Protein AF-A0A7G2CEM7-F1 (afdb_monomer)

Organism: NCBI:txid59799

pLDDT: mean 79.82, std 19.62, range [28.5, 97.38]

Sequence (270 aa):
MAFRWMRAKLRQTIKKGDWFGQPQPFMEKSDVSLLAFDTPQTASSEQIVAFLTSHYIPEVYAYAICDVADIRSAALQLNQVPLTRKATRRLLISPLYFIKNPNALYYYLGEERAKEFILLLQHLLEAHDASSQSILYQCPTGSVCPQLPSFLRGVALADAIHHPLVLQLSYVVDQLLQTGSVGPSLYVEGDYNERGVFLARWFMKIAKEFGSSRLLSASLLLMSRFDLPVRFDTSRQIALALSRMDRREMDWKLKLSRGERSQFTPNKGW

Nearest PDB structures (foldseek):
  5gy1-assembly1_A  TM=2.584E-01  e=2.229E+00  Acetivibrio thermocellus
  7pkq-assembly1_P  TM=1.883E-01  e=8.653E+00  Chlamydomonas reinhardtii

Secondary structure (DSSP, 8-state):
-HHHHHHHHHHHHHHS--S------S--S----TT-S-S---S-HHHHHHHHHHH--HHHHHHHHS-HHHHHHHHHHTT-GGGSHHHHHHH---HHHHHH-TTHHHHHH-HHHHHHHHHHHHHHHHHHHTSTTSTTTTS-TTSS-TTHHHHHHHHHHHHHTT-GGGGGHHHHHHHHHHHSEETTTEE--S-HHHHHHHHHHHHHHHHHHHT-HHHHHHHHHHHHHTT----HHHHHHHHHHHHHHHHHHHHHHHHHTTT------TTS--

Structure (mmCIF, N/CA/C/O backbone):
data_AF-A0A7G2CEM7-F1
#
_entry.id   AF-A0A7G2CEM7-F1
#
loop_
_atom_site.group_PDB
_atom_site.id
_atom_site.type_symbol
_atom_site.label_atom_id
_atom_site.label_alt_id
_atom_site.label_comp_id
_atom_site.label_asym_id
_atom_site.label_entity_id
_atom_site.label_seq_id
_atom_site.pdbx_PDB_ins_code
_atom_site.Cartn_x
_atom_site.Cartn_y
_atom_site.Cartn_z
_atom_site.occupancy
_atom_site.B_iso_or_equiv
_atom_site.auth_seq_id
_atom_site.auth_comp_id
_atom_site.auth_asym_id
_atom_site.auth_atom_id
_atom_site.pdbx_PDB_model_num
ATOM 1 N N . MET A 1 1 ? -60.404 -12.508 -13.556 1.00 46.00 1 MET A N 1
ATOM 2 C CA . MET A 1 1 ? -60.039 -11.152 -14.040 1.00 46.00 1 MET A CA 1
ATOM 3 C C . MET A 1 1 ? -58.541 -10.806 -13.941 1.00 46.00 1 MET A C 1
ATOM 5 O O . MET A 1 1 ? -58.122 -9.896 -14.641 1.00 46.00 1 MET A O 1
ATOM 9 N N . ALA A 1 2 ? -57.701 -11.539 -13.192 1.00 45.06 2 ALA A N 1
ATOM 10 C CA . ALA A 1 2 ? -56.265 -11.228 -13.049 1.00 45.06 2 ALA A CA 1
ATOM 11 C C . ALA A 1 2 ? -55.386 -11.516 -14.296 1.00 45.06 2 ALA A C 1
ATOM 13 O O . ALA A 1 2 ? -54.381 -10.846 -14.520 1.00 45.06 2 ALA A O 1
ATOM 14 N N . PHE A 1 3 ? -55.783 -12.451 -15.167 1.00 34.94 3 PHE A N 1
ATOM 15 C CA . PHE A 1 3 ? -54.974 -12.849 -16.333 1.00 34.94 3 PHE A CA 1
ATOM 16 C C . PHE A 1 3 ? -55.065 -11.909 -17.550 1.00 34.94 3 PHE A C 1
ATOM 18 O O . PHE A 1 3 ? -54.188 -11.925 -18.415 1.00 34.94 3 PHE A O 1
ATOM 25 N N . ARG A 1 4 ? -56.091 -11.048 -17.627 1.00 39.16 4 ARG A N 1
ATOM 26 C CA . ARG A 1 4 ? -56.229 -10.060 -18.718 1.00 39.16 4 ARG A CA 1
ATOM 27 C C . ARG A 1 4 ? -55.348 -8.826 -18.503 1.00 39.16 4 ARG A C 1
ATOM 29 O O . ARG A 1 4 ? -54.828 -8.284 -19.474 1.00 39.16 4 ARG A O 1
ATOM 36 N N . TRP A 1 5 ? -55.114 -8.438 -17.248 1.00 36.25 5 TRP A N 1
ATOM 37 C CA . TRP A 1 5 ? -54.264 -7.294 -16.904 1.00 36.25 5 TRP A CA 1
ATOM 38 C C . TRP A 1 5 ? -52.774 -7.599 -17.125 1.00 36.25 5 TRP A C 1
ATOM 40 O O . TRP A 1 5 ? -52.038 -6.784 -17.679 1.00 36.25 5 TRP A O 1
ATOM 50 N N . MET A 1 6 ? -52.347 -8.827 -16.813 1.00 37.41 6 MET A N 1
ATOM 51 C CA . MET A 1 6 ? -50.958 -9.265 -16.984 1.00 37.41 6 MET A CA 1
ATOM 52 C C . MET A 1 6 ? -50.547 -9.358 -18.469 1.00 37.41 6 MET A C 1
ATOM 54 O O . MET A 1 6 ? -49.449 -8.942 -18.833 1.00 37.41 6 MET A O 1
ATOM 58 N N . ARG A 1 7 ? -51.458 -9.788 -19.361 1.00 42.44 7 ARG A N 1
ATOM 59 C CA . ARG A 1 7 ? -51.223 -9.806 -20.821 1.00 42.44 7 ARG A CA 1
ATOM 60 C C . ARG A 1 7 ? -51.184 -8.413 -21.459 1.00 42.44 7 ARG A C 1
ATOM 62 O O . ARG A 1 7 ? -50.445 -8.220 -22.421 1.00 42.44 7 ARG A O 1
ATOM 69 N N . ALA A 1 8 ? -51.949 -7.449 -20.943 1.00 46.72 8 ALA A N 1
ATOM 70 C CA . ALA A 1 8 ? -51.902 -6.067 -21.426 1.00 46.72 8 ALA A CA 1
ATOM 71 C C . ALA A 1 8 ? -50.580 -5.381 -21.037 1.00 46.72 8 ALA A C 1
ATOM 73 O O . ALA A 1 8 ? -49.974 -4.707 -21.869 1.00 46.72 8 ALA A O 1
ATOM 74 N N . LYS A 1 9 ? -50.086 -5.643 -19.819 1.00 40.97 9 LYS A N 1
ATOM 75 C CA . LYS A 1 9 ? -48.803 -5.119 -19.332 1.00 40.97 9 LYS A CA 1
ATOM 76 C C . LYS A 1 9 ? -47.611 -5.717 -20.087 1.00 40.97 9 LYS A C 1
ATOM 78 O O . LYS A 1 9 ? -46.747 -4.964 -20.511 1.00 40.97 9 LYS A O 1
ATOM 83 N N . LEU A 1 10 ? -47.638 -7.027 -20.365 1.00 37.19 10 LEU A N 1
ATOM 84 C CA . LEU A 1 10 ? -46.634 -7.709 -21.199 1.00 37.19 10 LEU A CA 1
ATOM 85 C C . LEU A 1 10 ? -46.612 -7.206 -22.652 1.00 37.19 10 LEU A C 1
ATOM 87 O O . LEU A 1 10 ? -45.550 -7.081 -23.248 1.00 37.19 10 LEU A O 1
ATOM 91 N N . ARG A 1 11 ? -47.766 -6.862 -23.238 1.00 40.22 11 ARG A N 1
ATOM 92 C CA . ARG A 1 11 ? -47.810 -6.283 -24.594 1.00 40.22 11 ARG A CA 1
ATOM 93 C C . ARG A 1 11 ? -47.361 -4.821 -24.643 1.00 40.22 11 ARG A C 1
ATOM 95 O O . ARG A 1 11 ? -46.847 -4.396 -25.674 1.00 40.22 11 ARG A O 1
ATOM 102 N N . GLN A 1 12 ? -47.521 -4.063 -23.557 1.00 43.00 12 GLN A N 1
ATOM 103 C CA . GLN A 1 12 ? -46.955 -2.714 -23.445 1.00 43.00 12 GLN A CA 1
ATOM 104 C C . GLN A 1 12 ? -45.437 -2.734 -23.219 1.00 43.00 12 GLN A C 1
ATOM 106 O O . GLN A 1 12 ? -44.747 -1.898 -23.796 1.00 43.00 12 GLN A O 1
ATOM 111 N N . THR A 1 13 ? -44.906 -3.699 -22.463 1.00 40.84 13 THR A N 1
ATOM 112 C CA . THR A 1 13 ? -43.455 -3.845 -22.249 1.00 40.84 13 THR A CA 1
ATOM 113 C C . THR A 1 13 ? -42.712 -4.470 -23.427 1.00 40.84 13 THR A C 1
ATOM 115 O O . THR A 1 13 ? -41.512 -4.286 -23.521 1.00 40.84 13 THR A O 1
ATOM 118 N N . ILE A 1 14 ? -43.389 -5.159 -24.352 1.00 42.22 14 ILE A N 1
ATOM 119 C CA . ILE A 1 14 ? -42.759 -5.649 -25.596 1.00 42.22 14 ILE A CA 1
ATOM 120 C C . ILE A 1 14 ? -42.725 -4.558 -26.687 1.00 42.22 14 ILE A C 1
ATOM 122 O O . ILE A 1 14 ? -41.871 -4.595 -27.566 1.00 42.22 14 ILE A O 1
ATOM 126 N N . LYS A 1 15 ? -43.611 -3.549 -26.631 1.00 38.19 15 LYS A N 1
ATOM 127 C CA . LYS A 1 15 ? -43.588 -2.400 -27.563 1.00 38.19 15 LYS A CA 1
ATOM 128 C C . LYS A 1 15 ? -42.592 -1.302 -27.182 1.00 38.19 15 LYS A C 1
ATOM 130 O O . LYS A 1 15 ? -42.268 -0.478 -28.031 1.00 38.19 15 LYS A O 1
ATOM 135 N N . LYS A 1 16 ? -42.114 -1.279 -25.938 1.00 40.69 16 LYS A N 1
ATOM 136 C CA . LYS A 1 16 ? -40.981 -0.452 -25.516 1.00 40.69 16 LYS A CA 1
ATOM 137 C C . LYS A 1 16 ? -39.775 -1.370 -25.409 1.00 40.69 16 LYS A C 1
ATOM 139 O O . LYS A 1 16 ? -39.757 -2.227 -24.536 1.00 40.69 16 LYS A O 1
ATOM 144 N N . GLY A 1 17 ? -38.818 -1.237 -26.319 1.00 36.03 17 GLY A N 1
ATOM 145 C CA . GLY A 1 17 ? -37.574 -2.011 -26.344 1.00 36.03 17 GLY A CA 1
ATOM 146 C C . GLY A 1 17 ? -36.631 -1.713 -25.172 1.00 36.03 17 GLY A C 1
ATOM 147 O O . GLY A 1 17 ? -35.443 -1.529 -25.389 1.00 36.03 17 GLY A O 1
ATOM 148 N N . ASP A 1 18 ? -37.139 -1.696 -23.940 1.00 36.53 18 ASP A N 1
ATOM 149 C CA . ASP A 1 18 ? -36.414 -1.345 -22.715 1.00 36.53 18 ASP A CA 1
ATOM 150 C C . ASP A 1 18 ? -35.996 -2.609 -21.935 1.00 36.53 18 ASP A C 1
ATOM 152 O O . ASP A 1 18 ? -36.061 -2.650 -20.709 1.00 36.53 18 ASP A O 1
ATOM 156 N N . TRP A 1 19 ? -35.594 -3.676 -22.640 1.00 38.19 19 TRP A N 1
ATOM 157 C CA . TRP A 1 19 ? -34.973 -4.868 -22.025 1.00 38.19 19 TRP A CA 1
ATOM 158 C C . TRP A 1 19 ? -33.447 -4.840 -22.015 1.00 38.19 19 TRP A C 1
ATOM 160 O O . TRP A 1 19 ? -32.810 -5.732 -21.465 1.00 38.19 19 TRP A O 1
ATOM 170 N N . PHE A 1 20 ? -32.869 -3.765 -22.528 1.00 33.72 20 PHE A N 1
ATOM 171 C CA . PHE A 1 20 ? -31.530 -3.353 -22.169 1.00 33.72 20 PHE A CA 1
ATOM 172 C C . PHE A 1 20 ? -31.660 -1.927 -21.665 1.00 33.72 20 PHE A C 1
ATOM 174 O O . PHE A 1 20 ? -31.496 -0.969 -22.416 1.00 33.72 20 PHE A O 1
ATOM 181 N N . GLY A 1 21 ? -31.966 -1.781 -20.370 1.00 33.91 21 GLY A N 1
ATOM 182 C CA . GLY A 1 21 ? -31.384 -0.649 -19.666 1.00 33.91 21 GLY A CA 1
ATOM 183 C C . GLY A 1 21 ? -29.908 -0.703 -20.023 1.00 33.91 21 GLY A C 1
ATOM 184 O O . GLY A 1 21 ? -29.276 -1.736 -19.784 1.00 33.91 21 GLY A O 1
ATOM 185 N N . GLN A 1 22 ? -29.425 0.315 -20.743 1.00 28.50 22 GLN A N 1
ATOM 186 C CA . GLN A 1 22 ? -28.013 0.398 -21.084 1.00 28.50 22 GLN A CA 1
ATOM 187 C C . GLN A 1 22 ? -27.234 0.038 -19.823 1.00 28.50 22 GLN A C 1
ATOM 189 O O . GLN A 1 22 ? -27.648 0.501 -18.751 1.00 28.50 22 GLN A O 1
ATOM 194 N N . PRO A 1 23 ? -26.193 -0.812 -19.901 1.00 33.34 23 PRO A N 1
ATOM 195 C CA . PRO A 1 23 ? -25.321 -0.978 -18.756 1.00 33.34 23 PRO A CA 1
ATOM 196 C C . PRO A 1 23 ? -24.943 0.438 -18.347 1.00 33.34 23 PRO A C 1
ATOM 198 O O . PRO A 1 23 ? -24.316 1.157 -19.125 1.00 33.34 23 PRO A O 1
ATOM 201 N N . GLN A 1 24 ? -25.436 0.885 -17.188 1.00 30.58 24 GLN A N 1
ATOM 202 C CA . GLN A 1 24 ? -24.922 2.109 -16.612 1.00 30.58 24 GLN A CA 1
ATOM 203 C C . GLN A 1 24 ? -23.419 1.870 -16.559 1.00 30.58 24 GLN A C 1
ATOM 205 O O . GLN A 1 24 ? -23.020 0.821 -16.038 1.00 30.58 24 GLN A O 1
ATOM 210 N N . PRO A 1 25 ? -22.588 2.733 -17.161 1.00 30.50 25 PRO A N 1
ATOM 211 C CA . PRO A 1 25 ? -21.162 2.563 -17.032 1.00 30.50 25 PRO A CA 1
ATOM 212 C C . PRO A 1 25 ? -20.871 2.616 -15.533 1.00 30.50 25 PRO A C 1
ATOM 214 O O . PRO A 1 25 ? -20.974 3.660 -14.895 1.00 30.50 25 PRO A O 1
ATOM 217 N N . PHE A 1 26 ? -20.541 1.467 -14.946 1.00 35.16 26 PHE A N 1
ATOM 218 C CA . PHE A 1 26 ? -19.962 1.381 -13.611 1.00 35.16 26 PHE A CA 1
ATOM 219 C C . PHE A 1 26 ? -18.505 1.858 -13.696 1.00 35.16 26 PHE A C 1
ATOM 221 O O . PHE A 1 26 ? -17.592 1.153 -13.313 1.00 35.16 26 PHE A O 1
ATOM 228 N N . MET A 1 27 ? -18.262 3.013 -14.307 1.00 37.47 27 MET A N 1
ATOM 229 C CA . MET A 1 27 ? -16.951 3.625 -14.495 1.00 37.47 27 MET A CA 1
ATOM 230 C C . MET A 1 27 ? -17.193 5.078 -14.878 1.00 37.47 27 MET A C 1
ATOM 232 O O . MET A 1 27 ? -17.272 5.421 -16.050 1.00 37.47 27 MET A O 1
ATOM 236 N N . GLU A 1 28 ? -17.376 5.940 -13.881 1.00 37.19 28 GLU A N 1
ATOM 237 C CA . GLU A 1 28 ? -17.267 7.379 -14.122 1.00 37.19 28 GLU A CA 1
ATOM 238 C C . GLU A 1 28 ? -16.843 8.125 -12.853 1.00 37.19 28 GLU A C 1
ATOM 240 O O . GLU A 1 28 ? -17.540 8.997 -12.343 1.00 37.19 28 GLU A O 1
ATOM 245 N N . LYS A 1 29 ? -15.669 7.758 -12.320 1.00 39.41 29 LYS A N 1
ATOM 246 C CA . LYS A 1 29 ? -14.817 8.647 -11.507 1.00 39.41 29 LYS A CA 1
ATOM 247 C C . LYS A 1 29 ? -13.343 8.347 -11.802 1.00 39.41 29 LYS A C 1
ATOM 249 O O . LYS A 1 29 ? -12.687 7.636 -11.054 1.00 39.41 29 LYS A O 1
ATOM 254 N N . SER A 1 30 ? -12.884 8.886 -12.934 1.00 44.09 30 SER A N 1
ATOM 255 C CA . SER A 1 30 ? -11.486 8.992 -13.382 1.00 44.09 30 SER A CA 1
ATOM 256 C C . SER A 1 30 ? -10.608 7.743 -13.193 1.00 44.09 30 SER A C 1
ATOM 258 O O . SER A 1 30 ? -9.691 7.714 -12.366 1.00 44.09 30 SER A O 1
ATOM 260 N N . ASP A 1 31 ? -10.810 6.767 -14.083 1.00 52.62 31 ASP A N 1
ATOM 261 C CA . ASP A 1 31 ? -9.898 5.649 -14.382 1.00 52.62 31 ASP A CA 1
ATOM 262 C C . ASP A 1 31 ? -8.608 6.118 -15.080 1.00 52.62 31 ASP A C 1
ATOM 264 O O . ASP A 1 31 ? -8.150 5.549 -16.070 1.00 52.62 31 ASP A O 1
ATOM 268 N N . VAL A 1 32 ? -8.010 7.203 -14.589 1.00 59.59 32 VAL A N 1
ATOM 269 C CA . VAL A 1 32 ? -6.705 7.646 -15.071 1.00 59.59 32 VAL A CA 1
ATOM 270 C C . VAL A 1 32 ? -5.685 6.634 -14.567 1.00 59.59 32 VAL A C 1
ATOM 272 O O . VAL A 1 32 ? -5.500 6.461 -13.358 1.00 59.59 32 VAL A O 1
ATOM 275 N N . SER A 1 33 ? -5.055 5.933 -15.507 1.00 72.75 33 SER A N 1
ATOM 276 C CA . SER A 1 33 ? -3.939 5.042 -15.209 1.00 72.75 33 SER A CA 1
ATOM 277 C C . SER A 1 33 ? -2.843 5.815 -14.479 1.00 72.75 33 SER A C 1
ATOM 279 O O . SER A 1 33 ? -2.465 6.905 -14.903 1.00 72.75 33 SER A O 1
ATOM 281 N N . LEU A 1 34 ? -2.276 5.231 -13.418 1.00 75.25 34 LEU A N 1
ATOM 282 C CA . LEU A 1 34 ? -1.143 5.839 -12.702 1.00 75.25 34 LEU A CA 1
ATOM 283 C C . LEU A 1 34 ? 0.102 5.987 -13.582 1.00 75.25 34 LEU A C 1
ATOM 285 O O . LEU A 1 34 ? 1.012 6.737 -13.245 1.00 75.25 34 LEU A O 1
ATOM 289 N N . LEU A 1 35 ? 0.149 5.242 -14.689 1.00 79.81 35 LEU A N 1
ATOM 290 C CA . LEU A 1 35 ? 1.251 5.248 -15.642 1.00 79.81 35 LEU A CA 1
ATOM 291 C C . LEU A 1 35 ? 0.891 5.958 -16.956 1.00 79.81 35 LEU A C 1
ATOM 293 O O . LEU A 1 35 ? 1.583 5.773 -17.954 1.00 79.81 35 LEU A O 1
ATOM 297 N N . ALA A 1 36 ? -0.180 6.756 -16.976 1.00 75.75 36 ALA A N 1
ATOM 298 C CA . ALA A 1 36 ? -0.465 7.645 -18.098 1.00 75.75 36 ALA A CA 1
ATOM 299 C C . ALA A 1 36 ? 0.492 8.853 -18.086 1.00 75.75 36 ALA A C 1
ATOM 301 O O . ALA A 1 36 ? 0.782 9.422 -17.033 1.00 75.75 36 ALA A O 1
ATOM 302 N N . PHE A 1 37 ? 0.964 9.266 -19.264 1.00 70.19 37 PHE A N 1
ATOM 303 C CA . PHE A 1 37 ? 1.773 10.484 -19.443 1.00 70.19 37 PHE A CA 1
ATOM 304 C C . PHE A 1 37 ? 0.918 11.722 -19.753 1.00 70.19 37 PHE A C 1
ATOM 306 O O . PHE A 1 37 ? 1.443 12.779 -20.086 1.00 70.19 37 PHE A O 1
ATOM 313 N N . ASP A 1 38 ? -0.402 11.602 -19.619 1.00 71.06 38 ASP A N 1
ATOM 314 C CA . ASP A 1 38 ? -1.353 12.661 -19.971 1.00 71.06 38 ASP A CA 1
ATOM 315 C C . ASP A 1 38 ? -1.429 13.765 -18.904 1.00 71.06 38 ASP A C 1
ATOM 317 O O . ASP A 1 38 ? -2.001 14.831 -19.134 1.00 71.06 38 ASP A O 1
ATOM 321 N N . THR A 1 39 ? -0.857 13.521 -17.720 1.00 74.12 39 THR A N 1
ATOM 322 C CA . THR A 1 39 ? -0.823 14.501 -16.632 1.00 74.12 39 THR A CA 1
ATOM 323 C C . THR A 1 39 ? 0.437 15.353 -16.759 1.00 74.12 39 THR A C 1
ATOM 325 O O . THR A 1 39 ? 1.527 14.792 -16.671 1.00 74.12 39 THR A O 1
ATOM 328 N N . PRO A 1 40 ? 0.337 16.688 -16.909 1.00 79.88 40 PRO A N 1
ATOM 329 C CA . PRO A 1 40 ? 1.516 17.540 -16.990 1.00 79.88 40 PRO A CA 1
ATOM 330 C C . PRO A 1 40 ? 2.348 17.428 -15.711 1.00 79.88 40 PRO A C 1
ATOM 332 O O . PRO A 1 40 ? 1.814 17.466 -14.598 1.00 79.88 40 PRO A O 1
ATOM 335 N N . GLN A 1 41 ? 3.665 17.309 -15.872 1.00 85.44 41 GLN A N 1
ATOM 336 C CA . GLN A 1 41 ? 4.584 17.256 -14.745 1.00 85.44 41 GLN A CA 1
ATOM 337 C C . GLN A 1 41 ? 4.628 18.612 -14.032 1.00 85.44 41 GLN A C 1
ATOM 339 O O . GLN A 1 41 ? 5.090 19.606 -14.589 1.00 85.44 41 GLN A O 1
ATOM 344 N N . THR A 1 42 ? 4.157 18.656 -12.786 1.00 89.19 42 THR A N 1
ATOM 345 C CA . THR A 1 42 ? 4.197 19.859 -11.937 1.00 89.19 42 THR A CA 1
ATOM 346 C C . THR A 1 42 ? 5.259 19.774 -10.842 1.00 89.19 42 THR A C 1
ATOM 348 O O . THR A 1 42 ? 5.521 20.776 -10.184 1.00 89.19 42 THR A O 1
ATOM 351 N N . ALA A 1 43 ? 5.838 18.594 -10.613 1.00 91.50 43 ALA A N 1
ATOM 352 C CA . ALA A 1 43 ? 6.904 18.355 -9.644 1.00 91.50 43 ALA A CA 1
ATOM 353 C C . ALA A 1 43 ? 7.983 17.445 -10.250 1.00 91.50 43 ALA A C 1
ATOM 355 O O . ALA A 1 43 ? 7.683 16.566 -11.063 1.00 91.50 43 ALA A O 1
ATOM 356 N N . SER A 1 44 ? 9.243 17.631 -9.853 1.00 94.31 44 SER A N 1
ATOM 357 C CA . SER A 1 44 ? 10.316 16.727 -10.280 1.00 94.31 44 SER A CA 1
ATOM 358 C C . SER A 1 44 ? 10.093 15.318 -9.719 1.00 94.31 44 SER A C 1
ATOM 360 O O . SER A 1 44 ? 9.464 15.148 -8.672 1.00 94.31 44 SER A O 1
ATOM 362 N N . SER A 1 45 ? 10.635 14.291 -10.376 1.00 94.75 45 SER A N 1
ATOM 363 C CA . SER A 1 45 ? 10.541 12.909 -9.885 1.00 94.75 45 SER A CA 1
ATOM 364 C C . SER A 1 45 ? 11.066 12.765 -8.452 1.00 94.75 45 SER A C 1
ATOM 366 O O . SER A 1 45 ? 10.479 12.048 -7.649 1.00 94.75 45 SER A O 1
ATOM 368 N N . GLU A 1 46 ? 12.126 13.497 -8.097 1.00 95.31 46 GLU A N 1
ATOM 369 C CA . GLU A 1 46 ? 12.678 13.519 -6.737 1.00 95.31 46 GLU A CA 1
ATOM 370 C C . GLU A 1 46 ? 11.707 14.132 -5.722 1.00 95.31 46 GLU A C 1
ATOM 372 O O . GLU A 1 46 ? 11.532 13.584 -4.635 1.00 95.31 46 GLU A O 1
ATOM 377 N N . GLN A 1 47 ? 11.025 15.226 -6.080 1.00 95.62 47 GLN A N 1
ATOM 378 C CA . GLN A 1 47 ? 9.987 15.830 -5.240 1.00 95.62 47 GLN A CA 1
ATOM 379 C C . GLN A 1 47 ? 8.795 14.885 -5.056 1.00 95.62 47 GLN A C 1
ATOM 381 O O . GLN A 1 47 ? 8.265 14.771 -3.950 1.00 95.62 47 GLN A O 1
ATOM 386 N N . ILE A 1 48 ? 8.395 14.180 -6.119 1.00 95.69 48 ILE A N 1
ATOM 387 C CA . ILE A 1 48 ? 7.319 13.184 -6.074 1.00 95.69 48 ILE A CA 1
ATOM 388 C C . ILE A 1 48 ? 7.707 12.034 -5.135 1.00 95.69 48 ILE A C 1
ATOM 390 O O . ILE A 1 48 ? 6.924 11.678 -4.254 1.00 95.69 48 ILE A O 1
ATOM 394 N N . VAL A 1 49 ? 8.920 11.487 -5.271 1.00 96.62 49 VAL A N 1
ATOM 395 C CA . VAL A 1 49 ? 9.433 10.422 -4.393 1.00 96.62 49 VAL A CA 1
ATOM 396 C C . VAL A 1 49 ? 9.505 10.891 -2.945 1.00 96.62 49 VAL A C 1
ATOM 398 O O . VAL A 1 49 ? 8.991 10.202 -2.068 1.00 96.62 49 VAL A O 1
ATOM 401 N N . ALA A 1 50 ? 10.079 12.067 -2.681 1.00 96.06 50 ALA A N 1
ATOM 402 C CA . ALA A 1 50 ? 10.177 12.612 -1.330 1.00 96.06 50 ALA A CA 1
ATOM 403 C C . ALA A 1 50 ? 8.792 12.773 -0.684 1.00 96.06 50 ALA A C 1
ATOM 405 O O . ALA A 1 50 ? 8.581 12.322 0.444 1.00 96.06 50 ALA A O 1
ATOM 406 N N . PHE A 1 51 ? 7.830 13.340 -1.420 1.00 95.56 51 PHE A N 1
ATOM 407 C CA . PHE A 1 51 ? 6.458 13.485 -0.944 1.00 95.56 51 PHE A CA 1
ATOM 408 C C . PHE A 1 51 ? 5.828 12.127 -0.631 1.00 95.56 51 PHE A C 1
ATOM 410 O O . PHE A 1 51 ? 5.370 11.917 0.490 1.00 95.56 51 PHE A O 1
ATOM 417 N N . LEU A 1 52 ? 5.824 11.196 -1.588 1.00 96.44 52 LEU A N 1
ATOM 418 C CA . LEU A 1 52 ? 5.138 9.913 -1.439 1.00 96.44 52 LEU A CA 1
ATOM 419 C C . LEU A 1 52 ? 5.760 9.070 -0.326 1.00 96.44 52 LEU A C 1
ATOM 421 O O . LEU A 1 52 ? 5.025 8.534 0.496 1.00 96.44 52 LEU A O 1
ATOM 425 N N . THR A 1 53 ? 7.088 9.031 -0.224 1.00 95.94 53 THR A N 1
ATOM 426 C CA . THR A 1 53 ? 7.772 8.356 0.885 1.00 95.94 53 THR A CA 1
ATOM 427 C C . THR A 1 53 ? 7.418 8.991 2.231 1.00 95.94 53 THR A C 1
ATOM 429 O O . THR A 1 53 ? 7.141 8.263 3.179 1.00 95.94 53 THR A O 1
ATOM 432 N N . SER A 1 54 ? 7.358 10.325 2.329 1.00 94.94 54 SER A N 1
ATOM 433 C CA . SER A 1 54 ? 6.965 11.011 3.573 1.00 94.94 54 SER A CA 1
ATOM 434 C C . SER A 1 54 ? 5.474 10.877 3.911 1.00 94.94 54 SER A C 1
ATOM 436 O O . SER A 1 54 ? 5.086 11.004 5.068 1.00 94.94 54 SER A O 1
ATOM 438 N N . HIS A 1 55 ? 4.631 10.599 2.911 1.00 95.00 55 HIS A N 1
ATOM 439 C CA . HIS A 1 55 ? 3.199 10.373 3.090 1.00 95.00 55 HIS A CA 1
ATOM 440 C C . HIS A 1 55 ? 2.896 9.004 3.718 1.00 95.00 55 HIS A C 1
ATOM 442 O O . HIS A 1 55 ? 1.792 8.775 4.216 1.00 95.00 55 HIS A O 1
ATOM 448 N N . TYR A 1 56 ? 3.864 8.083 3.712 1.00 96.25 56 TYR A N 1
ATOM 449 C CA . TYR A 1 56 ? 3.747 6.829 4.439 1.00 96.25 56 TYR A CA 1
ATOM 450 C C . TYR A 1 56 ? 3.877 7.055 5.945 1.00 96.25 56 TYR A C 1
ATOM 452 O O . TYR A 1 56 ? 4.957 7.317 6.469 1.00 96.25 56 TYR A O 1
ATOM 460 N N . ILE A 1 57 ? 2.754 6.885 6.641 1.00 96.06 57 ILE A N 1
ATOM 461 C CA . ILE A 1 57 ? 2.682 6.879 8.100 1.00 96.06 57 ILE A CA 1
ATOM 462 C C . ILE A 1 57 ? 2.279 5.460 8.533 1.00 96.06 57 ILE A C 1
ATOM 464 O O . ILE A 1 57 ? 1.176 5.028 8.175 1.00 96.06 57 ILE A O 1
ATOM 468 N N . PRO A 1 58 ? 3.139 4.718 9.259 1.00 95.62 58 PRO A N 1
ATOM 469 C CA . PRO A 1 58 ? 2.932 3.300 9.567 1.00 95.62 58 PRO A CA 1
ATOM 470 C C . PRO A 1 58 ? 1.564 2.988 10.183 1.00 95.62 58 PRO A C 1
ATOM 472 O O . PRO A 1 58 ? 0.832 2.139 9.680 1.00 95.62 58 PRO A O 1
ATOM 475 N N . GLU A 1 59 ? 1.160 3.719 11.217 1.00 94.38 59 GLU A N 1
ATOM 476 C CA . GLU A 1 59 ? -0.112 3.519 11.913 1.00 94.38 59 GLU A CA 1
ATOM 477 C C . GLU A 1 59 ? -1.332 3.835 11.032 1.00 94.38 59 GLU A C 1
ATOM 479 O O . GLU A 1 59 ? -2.344 3.133 11.090 1.00 94.38 59 GLU A O 1
ATOM 484 N N . VAL A 1 60 ? -1.235 4.840 10.157 1.00 95.38 60 VAL A N 1
ATOM 485 C CA . VAL A 1 60 ? -2.290 5.171 9.186 1.00 95.38 60 VAL A CA 1
ATOM 486 C C . VAL A 1 60 ? -2.419 4.054 8.157 1.00 95.38 60 VAL A C 1
ATOM 488 O O . VAL A 1 60 ? -3.530 3.633 7.827 1.00 95.38 60 VAL A O 1
ATOM 491 N N . TYR A 1 61 ? -1.286 3.543 7.680 1.00 96.69 61 TYR A N 1
ATOM 492 C CA . TYR A 1 61 ? -1.248 2.427 6.748 1.00 96.69 61 TYR A CA 1
ATOM 493 C C . TYR A 1 61 ? -1.832 1.156 7.363 1.00 96.69 61 TYR A C 1
ATOM 495 O O . TYR A 1 61 ? -2.714 0.542 6.765 1.00 96.69 61 TYR A O 1
ATOM 503 N N . ALA A 1 62 ? -1.428 0.818 8.588 1.00 95.62 62 ALA A N 1
ATOM 504 C CA . ALA A 1 62 ? -1.970 -0.300 9.351 1.00 95.62 62 ALA A CA 1
ATOM 505 C C . ALA A 1 62 ? -3.495 -0.192 9.489 1.00 95.62 62 ALA A C 1
ATOM 507 O O . ALA A 1 62 ? -4.224 -1.132 9.178 1.00 95.62 62 ALA A O 1
ATOM 508 N N . TYR A 1 63 ? -4.004 0.989 9.854 1.00 94.12 63 TYR A N 1
ATOM 509 C CA . TYR A 1 63 ? -5.443 1.227 9.948 1.00 94.12 63 TYR A CA 1
ATOM 510 C C . TYR A 1 63 ? -6.170 1.069 8.607 1.00 94.12 63 TYR A C 1
ATOM 512 O O . TYR A 1 63 ? -7.340 0.679 8.577 1.00 94.12 63 TYR A O 1
ATOM 520 N N . ALA A 1 64 ? -5.507 1.374 7.492 1.00 94.06 64 ALA A N 1
ATOM 521 C CA . ALA A 1 64 ? -6.076 1.238 6.159 1.00 94.06 64 ALA A CA 1
ATOM 522 C C . ALA A 1 64 ? -6.171 -0.227 5.697 1.00 94.06 64 ALA A C 1
ATOM 524 O O . ALA A 1 64 ? -7.140 -0.560 5.008 1.00 94.06 64 ALA A O 1
ATOM 525 N N . ILE A 1 65 ? -5.215 -1.084 6.081 1.00 94.25 65 ILE A N 1
ATOM 526 C CA . ILE A 1 65 ? -5.131 -2.484 5.623 1.00 94.25 65 ILE A CA 1
ATOM 527 C C . ILE A 1 65 ? -5.711 -3.515 6.599 1.00 94.25 65 ILE A C 1
ATOM 529 O O . ILE A 1 65 ? -6.111 -4.594 6.161 1.00 94.25 65 ILE A O 1
ATOM 533 N N . CYS A 1 66 ? -5.744 -3.217 7.900 1.00 91.62 66 CYS A N 1
ATOM 534 C CA . CYS A 1 66 ? -6.256 -4.126 8.921 1.00 91.62 66 CYS A CA 1
ATOM 535 C C . CYS A 1 66 ? -7.769 -3.986 9.059 1.00 91.62 66 CYS A C 1
ATOM 537 O O . CYS A 1 66 ? -8.301 -2.874 9.180 1.00 91.62 66 CYS A O 1
ATOM 539 N N . ASP A 1 67 ? -8.459 -5.121 9.122 1.00 89.12 67 ASP A N 1
ATOM 540 C CA . ASP A 1 67 ? -9.900 -5.119 9.318 1.00 89.12 67 ASP A CA 1
ATOM 541 C C . ASP A 1 67 ? -10.256 -4.743 10.759 1.00 89.12 67 ASP A C 1
ATOM 543 O O . ASP A 1 67 ? -9.507 -4.986 11.711 1.00 89.12 67 ASP A O 1
ATOM 547 N N . VAL A 1 68 ? -11.467 -4.223 10.960 1.00 86.94 68 VAL A N 1
ATOM 548 C CA . VAL A 1 68 ? -12.003 -3.931 12.300 1.00 86.94 68 VAL A CA 1
ATOM 549 C C . VAL A 1 68 ? -11.996 -5.178 13.194 1.00 86.94 68 VAL A C 1
ATOM 551 O O . VAL A 1 68 ? -11.843 -5.065 14.413 1.00 86.94 68 VAL A O 1
ATOM 554 N N . ALA A 1 69 ? -12.167 -6.367 12.607 1.00 86.06 69 ALA A N 1
ATOM 555 C CA . ALA A 1 69 ? -12.102 -7.632 13.332 1.00 86.06 69 ALA A CA 1
ATOM 556 C C . ALA A 1 69 ? -10.708 -7.877 13.929 1.00 86.06 69 ALA A C 1
ATOM 558 O O . ALA A 1 69 ? -10.625 -8.168 15.123 1.00 86.06 69 ALA A O 1
ATOM 559 N N . ASP A 1 70 ? -9.655 -7.677 13.134 1.00 88.44 70 ASP A N 1
ATOM 560 C CA . ASP A 1 70 ? -8.260 -7.893 13.533 1.00 88.44 70 ASP A CA 1
ATOM 561 C C . ASP A 1 70 ? -7.831 -6.874 14.595 1.00 88.44 70 ASP A C 1
ATOM 563 O O . ASP A 1 70 ? -7.270 -7.230 15.634 1.00 88.44 70 ASP A O 1
ATOM 567 N N . ILE A 1 71 ? -8.203 -5.604 14.388 1.00 88.56 71 ILE A N 1
ATOM 568 C CA . ILE A 1 71 ? -7.972 -4.525 15.357 1.00 88.56 71 ILE A CA 1
ATOM 569 C C . ILE A 1 71 ? -8.622 -4.871 16.699 1.00 88.56 71 ILE A C 1
ATOM 571 O O . ILE A 1 71 ? -8.016 -4.729 17.761 1.00 88.56 71 ILE A O 1
ATOM 575 N N . ARG A 1 72 ? -9.860 -5.373 16.672 1.00 83.88 72 ARG A N 1
ATOM 576 C CA . ARG A 1 72 ? -10.577 -5.749 17.890 1.00 83.88 72 ARG A CA 1
ATOM 577 C C . ARG A 1 72 ? -9.974 -6.981 18.563 1.00 83.88 72 ARG A C 1
ATOM 579 O O . ARG A 1 72 ? -9.941 -7.011 19.792 1.00 83.88 72 ARG A O 1
ATOM 586 N N . SER A 1 73 ? -9.552 -7.998 17.811 1.00 85.88 73 SER A N 1
ATOM 587 C CA . SER A 1 73 ? -8.929 -9.186 18.404 1.00 85.88 73 SER A CA 1
ATOM 588 C C . SER A 1 73 ? -7.599 -8.851 19.066 1.00 85.88 73 SER A C 1
ATOM 590 O O . SER A 1 73 ? -7.379 -9.281 20.196 1.00 85.88 73 SER A O 1
ATOM 592 N N . ALA A 1 74 ? -6.765 -8.030 18.427 1.00 86.50 74 ALA A N 1
ATOM 593 C CA . ALA A 1 74 ? -5.489 -7.615 18.998 1.00 86.50 74 ALA A CA 1
ATOM 594 C C . ALA A 1 74 ? -5.681 -6.733 20.245 1.00 86.50 74 ALA A C 1
ATOM 596 O O . ALA A 1 74 ? -5.034 -6.965 21.264 1.00 86.50 74 ALA A O 1
ATOM 597 N N . ALA A 1 75 ? -6.653 -5.810 20.234 1.00 84.19 75 ALA A N 1
ATOM 598 C CA . ALA A 1 75 ? -6.976 -4.998 21.412 1.00 84.19 75 ALA A CA 1
ATOM 599 C C . ALA A 1 75 ? -7.383 -5.854 22.627 1.00 84.19 75 ALA A C 1
ATOM 601 O O . ALA A 1 75 ? -7.040 -5.538 23.767 1.00 84.19 75 ALA A O 1
ATOM 602 N N . LEU A 1 76 ? -8.115 -6.950 22.385 1.00 82.50 76 LEU A N 1
ATOM 603 C CA . LEU A 1 76 ? -8.501 -7.900 23.431 1.00 82.50 76 LEU A CA 1
ATOM 604 C C . LEU A 1 76 ? -7.301 -8.701 23.949 1.00 82.50 76 LEU A C 1
ATOM 606 O O . LEU A 1 76 ? -7.198 -8.904 25.154 1.00 82.50 76 LEU A O 1
ATOM 610 N N . GLN A 1 77 ? -6.401 -9.136 23.065 1.00 84.25 77 GLN A N 1
ATOM 611 C CA . GLN A 1 77 ? -5.204 -9.894 23.442 1.00 84.25 77 GLN A CA 1
ATOM 612 C C . GLN A 1 77 ? -4.218 -9.060 24.269 1.00 84.25 77 GLN A C 1
ATOM 614 O O . GLN A 1 77 ? -3.642 -9.570 25.225 1.00 84.25 77 GLN A O 1
ATOM 619 N N . LEU A 1 78 ? -4.067 -7.772 23.950 1.00 80.25 78 LEU A N 1
ATOM 620 C CA . LEU A 1 78 ? -3.169 -6.856 24.660 1.00 80.25 78 LEU A CA 1
ATOM 621 C C . LEU A 1 78 ? -3.771 -6.278 25.956 1.00 80.25 78 LEU A C 1
ATOM 623 O O . LEU A 1 78 ? -3.194 -5.367 26.542 1.00 80.25 78 LEU A O 1
ATOM 627 N N . ASN A 1 79 ? -4.927 -6.780 26.413 1.00 71.31 79 ASN A N 1
ATOM 628 C CA . ASN A 1 79 ? -5.65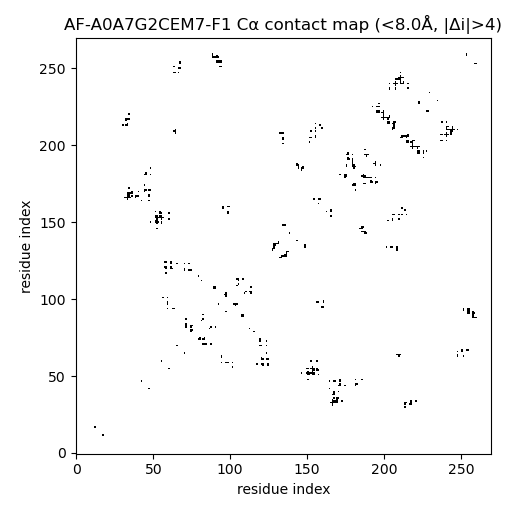3 -6.273 27.585 1.00 71.31 79 ASN A CA 1
ATOM 629 C C . ASN A 1 79 ? -5.909 -4.752 27.548 1.00 71.31 79 ASN A C 1
ATOM 631 O O . ASN A 1 79 ? -6.015 -4.106 28.591 1.00 71.31 79 ASN A O 1
ATOM 635 N N . GLN A 1 80 ? -6.070 -4.164 26.359 1.00 70.31 80 GLN A N 1
ATOM 636 C CA . GLN A 1 80 ? -6.414 -2.749 26.206 1.00 70.31 80 GLN A CA 1
ATOM 637 C C . GLN A 1 80 ? -7.927 -2.557 26.431 1.00 70.31 80 GLN A C 1
ATOM 639 O O . GLN A 1 80 ? -8.721 -2.314 25.517 1.00 70.31 80 GLN A O 1
ATOM 644 N N . VAL A 1 81 ? -8.336 -2.683 27.702 1.00 53.00 81 VAL A N 1
ATOM 645 C CA . VAL A 1 81 ? -9.711 -2.549 28.222 1.00 53.00 81 VAL A CA 1
ATOM 646 C C . VAL A 1 81 ? -10.462 -1.288 27.737 1.00 53.00 81 VAL A C 1
ATOM 648 O O . VAL A 1 81 ? -11.665 -1.407 27.450 1.00 53.00 81 VAL A O 1
ATOM 651 N N . PRO A 1 82 ? -9.838 -0.097 27.567 1.00 54.94 82 PRO A N 1
ATOM 652 C CA . PRO A 1 82 ? -10.566 1.073 27.073 1.00 54.94 82 PRO A CA 1
ATOM 653 C C . PRO A 1 82 ? -11.018 0.966 25.607 1.00 54.94 82 PRO A C 1
ATOM 655 O O . PRO A 1 82 ? -11.865 1.760 25.204 1.00 54.94 82 PRO A O 1
ATOM 658 N N . LEU A 1 83 ? -10.547 -0.019 24.825 1.00 59.12 83 LEU A N 1
ATOM 659 C CA . LEU A 1 83 ? -10.890 -0.198 23.402 1.00 59.12 83 LEU A CA 1
ATOM 660 C C . LEU A 1 83 ? -11.994 -1.253 23.142 1.00 59.12 83 LEU A C 1
ATOM 662 O O . LEU A 1 83 ? -12.277 -1.610 21.993 1.00 59.12 83 LEU A O 1
ATOM 666 N N . THR A 1 84 ? -12.664 -1.743 24.194 1.00 56.47 84 THR A N 1
ATOM 667 C CA . THR A 1 84 ? -13.735 -2.764 24.130 1.00 56.47 84 THR A CA 1
ATOM 668 C C . THR A 1 84 ? -14.953 -2.364 23.274 1.00 56.47 84 THR A C 1
ATOM 670 O O . THR A 1 84 ? -15.136 -1.214 22.895 1.00 56.47 84 THR A O 1
ATOM 673 N N . ARG A 1 85 ? -15.850 -3.325 22.987 1.00 53.66 85 ARG A N 1
ATOM 674 C CA . ARG A 1 85 ? -16.947 -3.284 21.983 1.00 53.66 85 ARG A CA 1
ATOM 675 C C . ARG A 1 85 ? -17.794 -1.993 21.919 1.00 53.66 85 ARG A C 1
ATOM 677 O O . ARG A 1 85 ? -18.297 -1.664 20.847 1.00 53.66 85 ARG A O 1
ATOM 684 N N . LYS A 1 86 ? -17.990 -1.278 23.038 1.00 54.69 86 LYS A N 1
ATOM 685 C CA . LYS A 1 86 ? -18.685 0.030 23.081 1.00 54.69 86 LYS A CA 1
ATOM 686 C C . LYS A 1 86 ? -17.772 1.204 22.697 1.00 54.69 86 LYS A C 1
ATOM 688 O O . LYS A 1 86 ? -18.244 2.135 22.050 1.00 54.69 86 LYS A O 1
ATOM 693 N N . ALA A 1 87 ? -16.494 1.151 23.059 1.00 54.88 87 ALA A N 1
ATOM 694 C CA . ALA A 1 87 ? -15.478 2.110 22.647 1.00 54.88 87 ALA A CA 1
ATOM 695 C C . ALA A 1 87 ? -15.068 1.906 21.185 1.00 54.88 87 ALA A C 1
ATOM 697 O O . ALA A 1 87 ? -14.939 2.892 20.474 1.00 54.88 87 ALA A O 1
ATOM 698 N N . THR A 1 88 ? -15.013 0.662 20.687 1.00 56.16 88 THR A N 1
ATOM 699 C CA . THR A 1 88 ? -14.661 0.366 19.285 1.00 56.16 88 THR A CA 1
ATOM 700 C C . THR A 1 88 ? -15.508 1.138 18.284 1.00 56.16 88 THR A C 1
ATOM 702 O O . THR A 1 88 ? -14.966 1.691 17.342 1.00 56.16 88 THR A O 1
ATOM 705 N N . ARG A 1 89 ? -16.815 1.291 18.528 1.00 61.59 89 ARG A N 1
ATOM 706 C CA . ARG A 1 89 ? -17.699 2.103 17.669 1.00 61.59 89 ARG A CA 1
ATOM 707 C C . ARG A 1 89 ? -17.321 3.586 17.619 1.00 61.59 89 ARG A C 1
ATOM 709 O O . ARG A 1 89 ? -17.518 4.233 16.600 1.00 61.59 89 ARG A O 1
ATOM 716 N N . ARG A 1 90 ? -16.783 4.123 18.716 1.00 58.62 90 ARG A N 1
ATOM 717 C CA . ARG A 1 90 ? -16.290 5.506 18.809 1.00 58.62 90 ARG A CA 1
ATOM 718 C C . ARG A 1 90 ? -14.864 5.658 18.264 1.00 58.62 90 ARG A C 1
ATOM 720 O O . ARG A 1 90 ? -14.478 6.773 17.950 1.00 58.62 90 ARG A O 1
ATOM 727 N N . LEU A 1 91 ? -14.120 4.552 18.142 1.00 65.31 91 LEU A N 1
ATOM 728 C CA . LEU A 1 91 ? -12.760 4.490 17.588 1.00 65.31 91 LEU A CA 1
ATOM 729 C C . LEU A 1 91 ? -12.729 4.464 16.057 1.00 65.31 91 LEU A C 1
ATOM 731 O O . LEU A 1 91 ? -11.680 4.703 15.465 1.00 65.31 91 LEU A O 1
ATOM 735 N N . LEU A 1 92 ? -13.846 4.130 15.402 1.00 78.19 92 LEU A N 1
ATOM 736 C CA . LEU A 1 92 ? -13.868 4.041 13.948 1.00 78.19 92 LEU A CA 1
ATOM 737 C C . LEU A 1 92 ? -13.976 5.435 13.330 1.00 78.19 92 LEU A C 1
ATOM 739 O O . LEU A 1 92 ? -14.963 6.151 13.513 1.00 78.19 92 LEU A O 1
ATOM 743 N N . ILE A 1 93 ? -12.940 5.795 12.585 1.00 83.75 93 ILE A N 1
ATOM 744 C CA . ILE A 1 93 ? -12.843 7.011 11.791 1.00 83.75 93 ILE A CA 1
ATOM 745 C C . ILE A 1 93 ? -12.795 6.572 10.330 1.00 83.75 93 ILE A C 1
ATOM 747 O O . ILE A 1 93 ? -12.293 5.499 10.003 1.00 83.75 93 ILE A O 1
ATOM 751 N N . SER A 1 94 ? -13.321 7.401 9.431 1.00 86.94 94 SER A N 1
ATOM 752 C CA . SER A 1 94 ? -13.125 7.195 7.996 1.00 86.94 94 SER A CA 1
ATOM 753 C C . SER A 1 94 ? -11.630 7.011 7.684 1.00 86.94 94 SER A C 1
ATOM 755 O O . SER A 1 94 ? -10.860 7.933 7.970 1.00 86.94 94 SER A O 1
ATOM 757 N N . PRO A 1 95 ? -11.204 5.894 7.060 1.00 91.12 95 PRO A N 1
ATOM 758 C CA . PRO A 1 95 ? -9.813 5.709 6.647 1.00 91.12 95 PRO A CA 1
ATOM 759 C C . PRO A 1 95 ? -9.326 6.849 5.753 1.00 91.12 95 PRO A C 1
ATOM 761 O O . PRO A 1 95 ? -8.259 7.397 5.985 1.00 91.12 95 PRO A O 1
ATOM 764 N N . LEU A 1 96 ? -10.160 7.310 4.816 1.00 92.19 96 LEU A N 1
ATOM 765 C CA . LEU A 1 96 ? -9.842 8.449 3.947 1.00 92.19 96 LEU A CA 1
ATOM 766 C C . LEU A 1 96 ? -9.597 9.744 4.730 1.00 92.19 96 LEU A C 1
ATOM 768 O O . LEU A 1 96 ? -8.731 10.538 4.369 1.00 92.19 96 LEU A O 1
ATOM 772 N N . TYR A 1 97 ? -10.368 9.975 5.795 1.00 90.56 97 TYR A N 1
ATOM 773 C CA . TYR A 1 97 ? -10.166 11.142 6.651 1.00 90.56 97 TYR A CA 1
ATOM 774 C C . TYR A 1 97 ? -8.885 11.016 7.471 1.00 90.56 97 TYR A C 1
ATOM 776 O O . TYR A 1 97 ? -8.161 12.000 7.600 1.00 90.56 97 TYR A O 1
ATOM 784 N N . PHE A 1 98 ? -8.601 9.817 7.985 1.00 91.38 98 PHE A N 1
ATOM 785 C CA . PHE A 1 98 ? -7.403 9.546 8.769 1.00 91.38 98 PHE A CA 1
ATOM 786 C C . PHE A 1 98 ? -6.126 9.665 7.926 1.00 91.38 98 PHE A C 1
ATOM 788 O O . PHE A 1 98 ? -5.161 10.263 8.384 1.00 91.38 98 PHE A O 1
ATOM 795 N N . ILE A 1 99 ? -6.157 9.231 6.660 1.00 94.38 99 ILE A N 1
ATOM 796 C CA . ILE A 1 99 ? -5.056 9.442 5.706 1.00 94.38 99 ILE A CA 1
ATOM 797 C C . ILE A 1 99 ? -4.793 10.937 5.485 1.00 94.38 99 ILE A C 1
ATOM 799 O O . ILE A 1 99 ? -3.649 11.379 5.502 1.00 94.38 99 ILE A O 1
ATOM 803 N N . LYS A 1 100 ? -5.851 11.740 5.314 1.00 93.12 100 LYS A N 1
ATOM 804 C CA . LYS A 1 100 ? -5.718 13.196 5.140 1.00 93.12 100 LYS A CA 1
ATOM 805 C C . LYS A 1 100 ? -5.298 13.920 6.421 1.00 93.12 100 LYS A C 1
ATOM 807 O O . LYS A 1 100 ? -4.693 14.981 6.338 1.00 93.12 100 LYS A O 1
ATOM 812 N N . ASN A 1 101 ? -5.654 13.379 7.586 1.00 92.19 101 ASN A N 1
ATOM 813 C CA . ASN A 1 101 ? -5.447 14.003 8.890 1.00 92.19 101 ASN A CA 1
ATOM 814 C C . ASN A 1 101 ? -4.920 12.963 9.896 1.00 92.19 101 ASN A C 1
ATOM 816 O O . ASN A 1 101 ? -5.690 12.480 10.729 1.00 92.19 101 ASN A O 1
ATOM 820 N N . PRO A 1 102 ? -3.617 12.639 9.874 1.00 90.44 102 PRO A N 1
ATOM 821 C CA . PRO A 1 102 ? -3.027 11.637 10.770 1.00 90.44 102 PRO A CA 1
ATOM 822 C C . PRO A 1 102 ? -3.195 11.973 12.260 1.00 90.44 102 PRO A C 1
ATOM 824 O O . PRO A 1 102 ? -3.289 11.095 13.108 1.00 90.44 102 PRO A O 1
ATOM 827 N N . ASN A 1 103 ? -3.341 13.256 12.598 1.00 90.25 103 ASN A N 1
ATOM 828 C CA . ASN A 1 103 ? -3.577 13.682 13.979 1.00 90.25 103 ASN A CA 1
ATOM 829 C C . ASN A 1 103 ? -5.049 13.571 14.418 1.00 90.25 103 ASN A C 1
ATOM 831 O O . ASN A 1 103 ? -5.364 13.847 15.574 1.00 90.25 103 ASN A O 1
ATOM 835 N N . ALA A 1 104 ? -5.961 13.147 13.532 1.00 86.38 104 ALA A N 1
ATOM 836 C CA . ALA A 1 104 ? -7.389 13.003 13.821 1.00 86.38 104 ALA A CA 1
ATOM 837 C C . ALA A 1 104 ? -7.659 12.171 15.080 1.00 86.38 104 ALA A C 1
ATOM 839 O O . ALA A 1 104 ? -8.525 12.533 15.875 1.00 86.38 104 ALA A O 1
ATOM 840 N N . LEU A 1 105 ? -6.912 11.082 15.284 1.00 83.94 105 LEU A N 1
ATOM 841 C CA . LEU A 1 105 ? -7.105 10.186 16.427 1.00 83.94 105 LEU A CA 1
ATOM 842 C C . LEU A 1 105 ? -7.051 10.925 17.765 1.00 83.94 105 LEU A C 1
ATOM 844 O O . LEU A 1 105 ? -7.907 10.694 18.614 1.00 83.94 105 LEU A O 1
ATOM 848 N N . TYR A 1 106 ? -6.108 11.853 17.928 1.00 87.06 106 TYR A N 1
ATOM 849 C CA . TYR A 1 106 ? -5.959 12.631 19.157 1.00 87.06 106 TYR A CA 1
ATOM 850 C C . TYR A 1 106 ? -7.201 13.477 19.455 1.00 87.06 106 TYR A C 1
ATOM 852 O O . TYR A 1 106 ? -7.650 13.527 20.599 1.00 87.06 106 TYR A O 1
ATOM 860 N N . TYR A 1 107 ? -7.817 14.066 18.426 1.00 83.94 107 TYR A N 1
ATOM 861 C CA . TYR A 1 107 ? -9.040 14.858 18.579 1.00 83.94 107 TYR A CA 1
ATOM 862 C C . TYR A 1 107 ? -10.267 14.004 18.924 1.00 83.94 107 TYR A C 1
ATOM 864 O O . TYR A 1 107 ? -11.108 14.430 19.712 1.00 83.94 107 TYR A O 1
ATOM 872 N N . TYR A 1 108 ? -10.386 12.802 18.350 1.00 78.38 108 TYR A N 1
ATOM 873 C CA . TYR A 1 108 ? -11.548 11.933 18.582 1.00 78.38 108 TYR A CA 1
ATOM 874 C C . TYR A 1 108 ? -11.450 11.114 19.873 1.00 78.38 108 TYR A C 1
ATOM 876 O O . TYR A 1 108 ? -12.475 10.816 20.491 1.00 78.38 108 TYR A O 1
ATOM 884 N N . LEU A 1 109 ? -10.239 10.714 20.264 1.00 78.81 109 LEU A N 1
ATOM 885 C CA . LEU A 1 109 ? -10.014 9.754 21.348 1.00 78.81 109 LEU A CA 1
ATOM 886 C C . LEU A 1 109 ? -9.467 10.390 22.621 1.00 78.81 109 LEU A C 1
ATOM 888 O O . LEU A 1 109 ? -9.621 9.801 23.695 1.00 78.81 109 LEU A O 1
ATOM 892 N N . GLY A 1 110 ? -8.880 11.581 22.511 1.00 83.44 110 GLY A N 1
ATOM 893 C CA . GLY A 1 110 ? -8.021 12.146 23.541 1.00 83.44 110 GLY A CA 1
ATOM 894 C C . GLY A 1 110 ? -6.621 11.533 23.502 1.00 83.44 110 GLY A C 1
ATOM 895 O O . GLY A 1 110 ? -6.392 10.483 22.901 1.00 83.44 110 GLY A O 1
ATOM 896 N N . GLU A 1 111 ? -5.678 12.208 24.153 1.00 86.88 111 GLU A N 1
ATOM 897 C CA . GLU A 1 111 ? -4.247 11.926 24.026 1.00 86.88 111 GLU A CA 1
ATOM 898 C C . GLU A 1 111 ? -3.856 10.502 24.444 1.00 86.88 111 GLU A C 1
ATOM 900 O O . GLU A 1 111 ? -3.267 9.769 23.651 1.00 86.88 111 GLU A O 1
ATOM 905 N N . GLU A 1 112 ? -4.247 10.083 25.647 1.00 85.62 112 GLU A N 1
ATOM 906 C CA . GLU A 1 112 ? -3.902 8.766 26.202 1.00 85.62 112 GLU A CA 1
ATOM 907 C C . GLU A 1 112 ? -4.418 7.610 25.330 1.00 85.62 112 GLU A C 1
ATOM 909 O O . GLU A 1 112 ? -3.668 6.720 24.934 1.00 85.62 112 GLU A O 1
ATOM 914 N N . ARG A 1 113 ? -5.697 7.658 24.936 1.00 82.44 113 ARG A N 1
ATOM 915 C CA . ARG A 1 113 ? -6.306 6.596 24.118 1.00 82.44 113 ARG A CA 1
ATOM 916 C C . ARG A 1 113 ? -5.768 6.571 22.695 1.00 82.44 113 ARG A C 1
ATOM 918 O O . ARG A 1 113 ? -5.692 5.500 22.099 1.00 82.44 113 ARG A O 1
ATOM 925 N N . ALA A 1 114 ? -5.428 7.731 22.134 1.00 86.56 114 ALA A N 1
ATOM 926 C CA . ALA A 1 114 ? -4.803 7.796 20.821 1.00 86.56 114 ALA A CA 1
ATOM 927 C C . ALA A 1 114 ? -3.422 7.126 20.841 1.00 86.56 114 ALA A C 1
ATOM 929 O O . ALA A 1 114 ? -3.146 6.328 19.949 1.00 86.56 114 ALA A O 1
ATOM 930 N N . LYS A 1 115 ? -2.605 7.361 21.879 1.00 89.06 115 LYS A N 1
ATOM 931 C CA . LYS A 1 115 ? -1.302 6.692 22.050 1.00 89.06 115 LYS A CA 1
ATOM 932 C C . LYS A 1 115 ? -1.450 5.172 22.143 1.00 89.06 115 LYS A C 1
ATOM 934 O O . LYS A 1 115 ? -0.789 4.454 21.398 1.00 89.06 115 LYS A O 1
ATOM 939 N N . GLU A 1 116 ? -2.359 4.675 22.985 1.00 87.31 116 GLU A N 1
ATOM 940 C CA . GLU A 1 116 ? -2.627 3.231 23.102 1.00 87.31 116 GLU A CA 1
ATOM 941 C C . GLU A 1 116 ? -3.078 2.610 21.772 1.00 87.31 116 GLU A C 1
ATOM 943 O O . GLU A 1 116 ? -2.637 1.519 21.405 1.00 87.31 116 GLU A O 1
ATOM 948 N N . PHE A 1 117 ? -3.937 3.316 21.032 1.00 87.62 117 PHE A N 1
ATOM 949 C CA . PHE A 1 117 ? -4.433 2.851 19.743 1.00 87.62 117 PHE A CA 1
ATOM 950 C C . PHE A 1 117 ? -3.350 2.860 18.658 1.00 87.62 117 PHE A C 1
ATOM 952 O O . PHE A 1 117 ? -3.291 1.938 17.849 1.00 87.62 117 PHE A O 1
ATOM 959 N N . ILE A 1 118 ? -2.462 3.854 18.651 1.00 91.19 118 ILE A N 1
ATOM 960 C CA . ILE A 1 118 ? -1.311 3.896 17.740 1.00 91.19 118 ILE A CA 1
ATOM 961 C C . ILE A 1 118 ? -0.368 2.721 18.016 1.00 91.19 118 ILE A C 1
ATOM 963 O O . ILE A 1 118 ? 0.025 2.042 17.071 1.00 91.19 118 ILE A O 1
ATOM 967 N N . LEU A 1 119 ? -0.081 2.413 19.286 1.00 91.38 119 LEU A N 1
ATOM 968 C CA . LEU A 1 119 ? 0.736 1.249 19.657 1.00 91.38 119 LEU A CA 1
ATOM 969 C C . LEU A 1 119 ? 0.108 -0.068 19.181 1.00 91.38 119 LEU A C 1
ATOM 971 O O . LEU A 1 119 ? 0.802 -0.944 18.671 1.00 91.38 119 LEU A O 1
ATOM 975 N N . LEU A 1 120 ? -1.216 -0.198 19.294 1.00 91.75 120 LEU A N 1
ATOM 976 C CA . LEU A 1 120 ? -1.945 -1.348 18.760 1.00 91.75 120 LEU A CA 1
ATOM 977 C C . LEU A 1 120 ? -1.791 -1.467 17.235 1.00 91.75 120 LEU A C 1
ATOM 979 O O . LEU A 1 120 ? -1.576 -2.563 16.720 1.00 91.75 120 LEU A O 1
ATOM 983 N N . LEU A 1 121 ? -1.912 -0.355 16.507 1.00 93.50 121 LEU A N 1
ATOM 984 C CA . LEU A 1 121 ? -1.760 -0.329 15.050 1.00 93.50 121 LEU A CA 1
ATOM 985 C C . LEU A 1 121 ? -0.328 -0.656 14.615 1.00 93.50 121 LEU A C 1
ATOM 987 O O . LEU A 1 121 ? -0.145 -1.384 13.642 1.00 93.50 121 LEU A O 1
ATOM 991 N N . GLN A 1 122 ? 0.670 -0.173 15.352 1.00 94.44 122 GLN A N 1
ATOM 992 C CA . GLN A 1 122 ? 2.074 -0.522 15.136 1.00 94.44 122 GLN A CA 1
ATOM 993 C C . GLN A 1 122 ? 2.304 -2.021 15.348 1.00 94.44 122 GLN A C 1
ATOM 995 O O . GLN A 1 122 ? 2.850 -2.674 14.465 1.00 94.44 122 GLN A O 1
ATOM 1000 N N . HIS A 1 123 ? 1.778 -2.593 16.434 1.00 93.62 123 HIS A N 1
ATOM 1001 C CA . HIS A 1 123 ? 1.860 -4.033 16.688 1.00 93.62 123 HIS A CA 1
ATOM 1002 C C . HIS A 1 123 ? 1.225 -4.872 15.564 1.00 93.62 123 HIS A C 1
ATOM 1004 O O . HIS A 1 123 ? 1.784 -5.879 15.129 1.00 93.62 123 HIS A O 1
ATOM 1010 N N . LEU A 1 124 ? 0.062 -4.451 15.059 1.00 94.31 124 LEU A N 1
ATOM 1011 C CA . LEU A 1 124 ? -0.598 -5.118 13.933 1.00 94.31 124 LEU A CA 1
ATOM 1012 C C . LEU A 1 124 ? 0.225 -5.034 12.646 1.00 94.31 124 LEU A C 1
ATOM 1014 O O . LEU A 1 124 ? 0.282 -6.009 11.896 1.00 94.31 124 LEU A O 1
ATOM 1018 N N . LEU A 1 125 ? 0.863 -3.891 12.392 1.00 95.50 125 LEU A N 1
ATOM 1019 C CA . LEU A 1 125 ? 1.728 -3.724 11.232 1.00 95.50 125 LEU A CA 1
ATOM 1020 C C . LEU A 1 125 ? 2.981 -4.590 11.330 1.00 95.50 125 LEU A C 1
ATOM 1022 O O . LEU A 1 125 ? 3.329 -5.240 10.353 1.00 95.50 125 LEU A O 1
ATOM 1026 N N . GLU A 1 126 ? 3.618 -4.650 12.498 1.00 93.69 126 GLU A N 1
ATOM 1027 C CA . GLU A 1 126 ? 4.772 -5.519 12.749 1.00 93.69 126 GLU A CA 1
ATOM 1028 C C . GLU A 1 126 ? 4.420 -6.993 12.514 1.00 93.69 126 GLU A C 1
ATOM 1030 O O . GLU A 1 126 ? 5.144 -7.711 11.822 1.00 93.69 126 GLU A O 1
ATOM 1035 N N . ALA A 1 127 ? 3.268 -7.438 13.025 1.00 92.38 127 ALA A N 1
ATOM 1036 C CA . ALA A 1 127 ? 2.772 -8.791 12.799 1.00 92.38 127 ALA A CA 1
ATOM 1037 C C . ALA A 1 127 ? 2.480 -9.060 11.311 1.00 92.38 127 ALA A C 1
ATOM 1039 O O . ALA A 1 127 ? 2.790 -10.138 10.797 1.00 92.38 127 ALA A O 1
ATOM 1040 N N . HIS A 1 128 ? 1.912 -8.080 10.600 1.00 93.25 128 HIS A N 1
ATOM 1041 C CA . HIS A 1 128 ? 1.700 -8.160 9.154 1.00 93.25 128 HIS A CA 1
ATOM 1042 C C . HIS A 1 128 ? 3.029 -8.220 8.392 1.00 93.25 128 HIS A C 1
ATOM 1044 O O . HIS A 1 128 ? 3.166 -9.035 7.479 1.00 93.25 128 HIS A O 1
ATOM 1050 N N . ASP A 1 129 ? 4.021 -7.428 8.794 1.00 93.06 129 ASP A N 1
ATOM 1051 C CA . ASP A 1 129 ? 5.345 -7.347 8.174 1.00 93.06 129 ASP A CA 1
ATOM 1052 C C . ASP A 1 129 ? 6.193 -8.603 8.377 1.00 93.06 129 ASP A C 1
ATOM 1054 O O . ASP A 1 129 ? 6.957 -8.975 7.485 1.00 93.06 129 ASP A O 1
ATOM 1058 N N . ALA A 1 130 ? 5.969 -9.327 9.472 1.00 90.31 130 ALA A N 1
ATOM 1059 C CA . ALA A 1 130 ? 6.512 -10.665 9.685 1.00 90.31 130 ALA A CA 1
ATOM 1060 C C . ALA A 1 130 ? 5.805 -11.759 8.854 1.00 90.31 130 ALA A C 1
ATOM 1062 O O . ALA A 1 130 ? 6.294 -12.888 8.767 1.00 90.31 130 ALA A O 1
ATOM 1063 N N . SER A 1 131 ? 4.653 -11.460 8.247 1.00 90.00 131 SER A N 1
ATOM 1064 C CA . SER A 1 131 ? 3.854 -12.432 7.500 1.00 90.00 131 SER A CA 1
ATOM 1065 C C . SER A 1 131 ? 4.192 -12.454 6.008 1.00 90.00 131 SER A C 1
ATOM 1067 O O . SER A 1 131 ? 4.533 -11.440 5.401 1.00 90.00 131 SER A O 1
ATOM 1069 N N . SER A 1 132 ? 3.952 -13.597 5.360 1.00 85.75 132 SER A N 1
ATOM 1070 C CA . SER A 1 132 ? 4.125 -13.756 3.905 1.00 85.75 132 SER A CA 1
ATOM 1071 C C . SER A 1 132 ? 3.248 -12.839 3.042 1.00 85.75 132 SER A C 1
ATOM 1073 O O . SER A 1 132 ? 3.449 -12.749 1.825 1.00 85.75 132 SER A O 1
ATOM 1075 N N . GLN A 1 133 ? 2.274 -12.155 3.644 1.00 83.62 133 GLN A N 1
ATOM 1076 C CA . GLN A 1 133 ? 1.382 -11.229 2.956 1.00 83.62 133 GLN A CA 1
ATOM 1077 C C . GLN A 1 133 ? 2.018 -9.853 2.735 1.00 83.62 133 GLN A C 1
ATOM 1079 O O . GLN A 1 133 ? 1.600 -9.164 1.803 1.00 83.62 133 GLN A O 1
ATOM 1084 N N . SER A 1 134 ? 3.023 -9.480 3.533 1.00 88.00 134 SER A N 1
ATOM 1085 C CA . SER A 1 134 ? 3.706 -8.194 3.419 1.00 88.00 134 SER A CA 1
ATOM 1086 C C . SER A 1 134 ? 4.699 -8.155 2.256 1.00 88.00 134 SER A C 1
ATOM 1088 O O . SER A 1 134 ? 5.390 -9.132 1.948 1.00 88.00 134 SER A O 1
ATOM 1090 N N . ILE A 1 135 ? 4.800 -6.992 1.616 1.00 85.19 135 ILE A N 1
ATOM 1091 C CA . ILE A 1 135 ? 5.836 -6.665 0.640 1.00 85.19 135 ILE A CA 1
ATOM 1092 C C . ILE A 1 135 ? 7.236 -6.724 1.264 1.00 85.19 135 ILE A C 1
ATOM 1094 O O . ILE A 1 135 ? 8.187 -7.027 0.546 1.00 85.19 135 ILE A O 1
ATOM 1098 N N . LEU A 1 136 ? 7.359 -6.491 2.580 1.00 83.19 136 LEU A N 1
ATOM 1099 C CA . LEU A 1 136 ? 8.630 -6.561 3.307 1.00 83.19 136 LEU A CA 1
ATOM 1100 C C . LEU A 1 136 ? 9.120 -7.998 3.461 1.00 83.19 136 LEU A C 1
ATOM 1102 O O . LEU A 1 136 ? 10.284 -8.268 3.188 1.00 83.19 136 LEU A O 1
ATOM 1106 N N . TYR A 1 137 ? 8.234 -8.937 3.800 1.00 76.56 137 TYR A N 1
ATOM 1107 C CA . TYR A 1 137 ? 8.594 -10.357 3.872 1.00 76.56 137 TYR A CA 1
ATOM 1108 C C . TYR A 1 137 ? 9.078 -10.897 2.519 1.00 76.56 137 TYR A C 1
ATOM 1110 O O . TYR A 1 137 ? 9.938 -11.768 2.435 1.00 76.56 137 TYR A O 1
ATOM 1118 N N . GLN A 1 138 ? 8.527 -10.365 1.429 1.00 69.81 138 GLN A N 1
ATOM 1119 C CA . GLN A 1 138 ? 8.865 -10.767 0.064 1.00 69.81 138 GLN A CA 1
ATOM 1120 C C . GLN A 1 138 ? 10.082 -10.008 -0.502 1.00 69.81 138 GLN A C 1
ATOM 1122 O O . GLN A 1 138 ? 10.292 -10.032 -1.723 1.00 69.81 138 GLN A O 1
ATOM 1127 N N . CYS A 1 139 ? 10.832 -9.312 0.356 1.00 66.75 139 CYS A N 1
ATOM 1128 C CA . CYS A 1 139 ? 12.012 -8.521 0.042 1.00 66.75 139 CYS A CA 1
ATOM 1129 C C . CYS A 1 139 ? 13.271 -9.307 0.461 1.00 66.75 139 CYS A C 1
ATOM 1131 O O . CYS A 1 139 ? 13.480 -9.510 1.658 1.00 66.75 139 CYS A O 1
ATOM 1133 N N . PRO A 1 140 ? 14.107 -9.792 -0.475 1.00 58.47 140 PRO A N 1
ATOM 1134 C CA . PRO A 1 140 ? 15.357 -10.450 -0.113 1.00 58.47 140 PRO A CA 1
ATOM 1135 C C . PRO A 1 140 ? 16.267 -9.464 0.629 1.00 58.47 140 PRO A C 1
ATOM 1137 O O . PRO A 1 140 ? 16.483 -8.340 0.170 1.00 58.47 140 PRO A O 1
ATOM 1140 N N . THR A 1 141 ? 16.814 -9.874 1.773 1.00 55.31 141 THR A N 1
ATOM 1141 C CA . THR A 1 141 ? 17.778 -9.067 2.531 1.00 55.31 141 THR A CA 1
ATOM 1142 C C . THR A 1 141 ? 18.979 -8.709 1.654 1.00 55.31 141 THR A C 1
ATOM 1144 O O . THR A 1 141 ? 19.684 -9.600 1.187 1.00 55.31 141 THR A O 1
ATOM 1147 N N . GLY A 1 142 ? 19.213 -7.408 1.453 1.00 57.16 142 GLY A N 1
ATOM 1148 C CA . GLY A 1 142 ? 20.410 -6.871 0.798 1.00 57.16 142 GLY A CA 1
ATOM 1149 C C . GLY A 1 142 ? 20.310 -6.577 -0.703 1.00 57.16 142 GLY A C 1
ATOM 1150 O O . GLY A 1 142 ? 21.256 -6.009 -1.231 1.00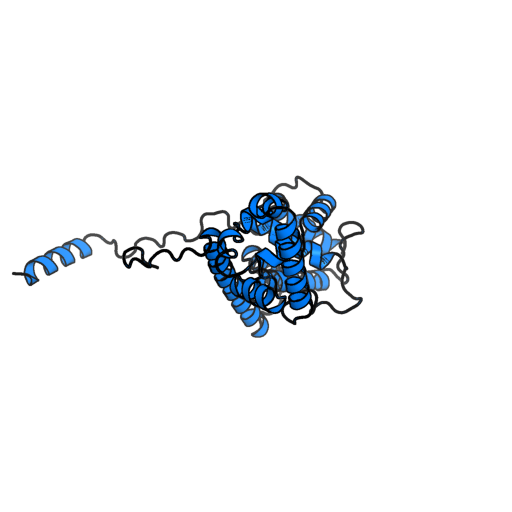 57.16 142 GLY A O 1
ATOM 1151 N N . SER A 1 143 ? 19.204 -6.903 -1.388 1.00 66.75 143 SER A N 1
ATOM 1152 C CA . SER A 1 143 ? 19.084 -6.704 -2.851 1.00 66.75 143 SER A CA 1
ATOM 1153 C C . SER A 1 143 ? 18.061 -5.645 -3.276 1.00 66.75 143 SER A C 1
ATOM 1155 O O . SER A 1 143 ? 17.764 -5.509 -4.460 1.00 66.75 143 SER A O 1
ATOM 1157 N N . VAL A 1 144 ? 17.417 -4.966 -2.326 1.00 79.75 144 VAL A N 1
ATOM 1158 C CA . VAL A 1 144 ? 16.309 -4.048 -2.610 1.00 79.75 144 VAL A CA 1
ATOM 1159 C C . VAL A 1 144 ? 16.528 -2.737 -1.880 1.00 79.75 144 VAL A C 1
ATOM 1161 O O . VAL A 1 144 ? 16.865 -2.725 -0.697 1.00 79.75 144 VAL A O 1
ATOM 1164 N N . CYS A 1 145 ? 16.277 -1.634 -2.587 1.00 87.81 145 CYS A N 1
ATOM 1165 C CA . CYS A 1 145 ? 16.309 -0.292 -2.029 1.00 87.81 145 CYS A CA 1
ATOM 1166 C C . CYS A 1 145 ? 15.454 -0.204 -0.744 1.00 87.81 145 CYS A C 1
ATOM 1168 O O . CYS A 1 145 ? 14.242 -0.441 -0.804 1.00 87.81 145 CYS A O 1
ATOM 1170 N N .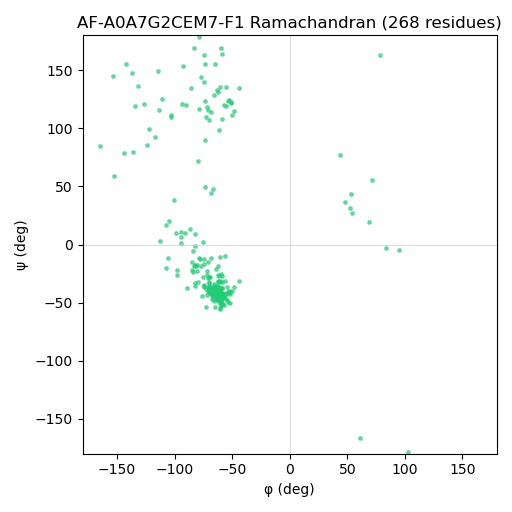 PRO A 1 146 ? 16.038 0.191 0.406 1.00 88.19 146 PRO A N 1
ATOM 1171 C CA . PRO A 1 146 ? 15.324 0.246 1.683 1.00 88.19 146 PRO A CA 1
ATOM 1172 C C . PRO A 1 146 ? 14.099 1.166 1.688 1.00 88.19 146 PRO A C 1
ATOM 1174 O O . PRO A 1 146 ? 13.166 0.942 2.455 1.00 88.19 146 PRO A O 1
ATOM 1177 N N . GLN A 1 147 ? 14.080 2.198 0.838 1.00 91.06 147 GLN A N 1
ATOM 1178 C CA . GLN A 1 147 ? 12.956 3.133 0.764 1.00 91.06 147 GLN A CA 1
ATOM 1179 C C . GLN A 1 147 ? 11.817 2.659 -0.138 1.00 91.06 147 GLN A C 1
ATOM 1181 O O . GLN A 1 147 ? 10.717 3.200 -0.043 1.00 91.06 147 GLN A O 1
ATOM 1186 N N . LEU A 1 148 ? 12.038 1.654 -0.992 1.00 92.38 148 LEU A N 1
ATOM 1187 C CA . LEU A 1 148 ? 11.032 1.192 -1.949 1.00 92.38 148 LEU A CA 1
ATOM 1188 C C . LEU A 1 148 ? 9.715 0.761 -1.273 1.00 92.38 148 LEU A C 1
ATOM 1190 O O . LEU A 1 148 ? 8.658 1.179 -1.748 1.00 92.38 148 LEU A O 1
ATOM 1194 N N . PRO A 1 149 ? 9.717 -0.010 -0.166 1.00 92.38 149 PRO A N 1
ATOM 1195 C CA . PRO A 1 149 ? 8.475 -0.372 0.509 1.00 92.38 149 PRO A CA 1
ATOM 1196 C C . PRO A 1 149 ? 7.715 0.844 1.045 1.00 92.38 149 PRO A C 1
ATOM 1198 O O . PRO A 1 149 ? 6.519 0.970 0.792 1.00 92.38 149 PRO A O 1
ATOM 1201 N N . SER A 1 150 ? 8.405 1.763 1.727 1.00 94.19 150 SER A N 1
ATOM 1202 C CA . SER A 1 150 ? 7.808 2.997 2.253 1.00 94.19 150 SER A CA 1
ATOM 1203 C C . SER A 1 150 ? 7.244 3.867 1.134 1.00 94.19 150 SER A C 1
ATOM 1205 O O . SER A 1 150 ? 6.116 4.340 1.232 1.00 94.19 150 SER A O 1
ATOM 1207 N N . PHE A 1 151 ? 7.983 4.008 0.032 1.00 96.31 151 PHE A N 1
ATOM 1208 C CA . PHE A 1 151 ? 7.528 4.706 -1.164 1.00 96.31 151 PHE A CA 1
ATOM 1209 C C . PHE A 1 151 ? 6.236 4.090 -1.720 1.00 96.31 151 PHE A C 1
ATOM 1211 O O . PHE A 1 151 ? 5.253 4.800 -1.907 1.00 96.31 151 PHE A O 1
ATOM 1218 N N . LEU A 1 152 ? 6.188 2.769 -1.927 1.00 96.19 152 LEU A N 1
ATOM 1219 C CA . LEU A 1 152 ? 5.008 2.087 -2.477 1.00 96.19 152 LEU A CA 1
ATOM 1220 C C . LEU A 1 152 ? 3.798 2.141 -1.534 1.00 96.19 152 LEU A C 1
ATOM 1222 O O . LEU A 1 152 ? 2.671 2.346 -1.987 1.00 96.19 152 LEU A O 1
ATOM 1226 N N . ARG A 1 153 ? 4.012 1.999 -0.222 1.00 96.69 153 ARG A N 1
ATOM 1227 C CA . ARG A 1 153 ? 2.952 2.177 0.783 1.00 96.69 153 ARG A CA 1
ATOM 1228 C C . ARG A 1 153 ? 2.438 3.613 0.811 1.00 96.69 153 ARG A C 1
ATOM 1230 O O . ARG A 1 153 ? 1.233 3.832 0.911 1.00 96.69 153 ARG A O 1
ATOM 1237 N N . GLY A 1 154 ? 3.328 4.586 0.651 1.00 97.38 154 GLY A N 1
ATOM 1238 C CA . GLY A 1 154 ? 2.988 5.996 0.518 1.00 97.38 154 GLY A CA 1
ATOM 1239 C C . GLY A 1 154 ? 2.188 6.301 -0.747 1.00 97.38 154 GLY A C 1
ATOM 1240 O O . GLY A 1 154 ? 1.159 6.974 -0.670 1.00 97.38 154 GLY A O 1
ATOM 1241 N N . VAL A 1 155 ? 2.586 5.727 -1.891 1.00 97.38 155 VAL A N 1
ATOM 1242 C CA . VAL A 1 155 ? 1.812 5.750 -3.145 1.00 97.38 155 VAL A CA 1
ATOM 1243 C C . VAL A 1 155 ? 0.404 5.224 -2.899 1.00 97.38 155 VAL A C 1
ATOM 1245 O O . VAL A 1 155 ? -0.556 5.881 -3.277 1.00 97.38 155 VAL A O 1
ATOM 1248 N N . ALA A 1 156 ? 0.266 4.074 -2.242 1.00 96.88 156 ALA A N 1
ATOM 1249 C CA . ALA A 1 156 ? -1.026 3.464 -1.958 1.00 96.88 156 ALA A CA 1
ATOM 1250 C C . ALA A 1 156 ? -1.943 4.353 -1.091 1.00 96.88 156 ALA A C 1
ATOM 1252 O O . ALA A 1 156 ? -3.131 4.496 -1.390 1.00 96.88 156 ALA A O 1
ATOM 1253 N N . LEU A 1 157 ? -1.403 5.008 -0.058 1.00 96.94 157 LEU A N 1
ATOM 1254 C CA . LEU A 1 157 ? -2.167 5.957 0.762 1.00 96.94 157 LEU A CA 1
ATOM 1255 C C . LEU A 1 157 ? -2.576 7.201 -0.026 1.00 96.94 157 LEU A C 1
ATOM 1257 O O . LEU A 1 157 ? -3.744 7.594 -0.001 1.00 96.94 157 LEU A O 1
ATOM 1261 N N . ALA A 1 158 ? -1.634 7.786 -0.763 1.00 96.31 158 ALA A N 1
ATOM 1262 C CA . ALA A 1 158 ? -1.882 8.962 -1.581 1.00 96.31 158 ALA A CA 1
ATOM 1263 C C . ALA A 1 158 ? -2.902 8.657 -2.697 1.00 96.31 158 ALA A C 1
ATOM 1265 O O . ALA A 1 158 ? -3.767 9.482 -3.001 1.00 96.31 158 ALA A O 1
ATOM 1266 N N . ASP A 1 159 ? -2.843 7.451 -3.269 1.00 95.12 159 ASP A N 1
ATOM 1267 C CA . ASP A 1 159 ? -3.771 6.929 -4.271 1.00 95.12 159 ASP A CA 1
ATOM 1268 C C . ASP A 1 159 ? -5.192 6.861 -3.706 1.00 95.12 159 ASP A C 1
ATOM 1270 O O . ASP A 1 159 ? -6.128 7.371 -4.323 1.00 95.12 159 ASP A O 1
ATOM 1274 N N . ALA A 1 160 ? -5.354 6.325 -2.493 1.00 93.81 160 ALA A N 1
ATOM 1275 C CA . ALA A 1 160 ? -6.656 6.215 -1.841 1.00 93.81 160 ALA A CA 1
ATOM 1276 C C . ALA A 1 160 ? -7.357 7.567 -1.640 1.00 93.81 160 ALA A C 1
ATOM 1278 O O . ALA A 1 160 ? -8.584 7.636 -1.693 1.00 93.81 160 ALA A O 1
ATOM 1279 N N . ILE A 1 161 ? -6.601 8.647 -1.424 1.00 93.31 161 ILE A N 1
ATOM 1280 C CA . ILE A 1 161 ? -7.153 10.003 -1.286 1.00 93.31 161 ILE A CA 1
ATOM 1281 C C . ILE A 1 161 ? -7.156 10.799 -2.597 1.00 93.31 161 ILE A C 1
ATOM 1283 O O . ILE A 1 161 ? -7.507 11.981 -2.574 1.00 93.31 161 ILE A O 1
ATOM 1287 N N . HIS A 1 162 ? -6.797 10.162 -3.717 1.00 90.88 162 HIS A N 1
ATOM 1288 C CA . HIS A 1 162 ? -6.657 10.762 -5.045 1.00 90.88 162 HIS A CA 1
ATOM 1289 C C . HIS A 1 162 ? -5.733 11.991 -5.050 1.00 90.88 162 HIS A C 1
ATOM 1291 O O . HIS A 1 162 ? -6.054 13.020 -5.647 1.00 90.88 162 HIS A O 1
ATOM 1297 N N . HIS A 1 163 ? -4.591 11.904 -4.363 1.00 92.25 163 HIS A N 1
ATOM 1298 C CA . HIS A 1 163 ? -3.625 12.995 -4.343 1.00 92.25 163 HIS A CA 1
ATOM 1299 C C . HIS A 1 163 ? -3.064 13.246 -5.759 1.00 92.25 163 HIS A C 1
ATOM 1301 O O . HIS A 1 163 ? -2.641 12.291 -6.417 1.00 92.25 163 HIS A O 1
ATOM 1307 N N . PRO A 1 164 ? -2.998 14.504 -6.240 1.00 89.81 164 PRO A N 1
ATOM 1308 C CA . PRO A 1 164 ? -2.639 14.809 -7.629 1.00 89.81 164 PRO A CA 1
ATOM 1309 C C . PRO A 1 164 ? -1.236 14.333 -8.024 1.00 89.81 164 PRO A C 1
ATOM 1311 O O . PRO A 1 164 ? -1.026 13.931 -9.164 1.00 89.81 164 PRO A O 1
ATOM 1314 N N . LEU A 1 165 ? -0.285 14.307 -7.082 1.00 90.94 165 LEU A N 1
ATOM 1315 C CA . LEU A 1 165 ? 1.077 13.823 -7.353 1.00 90.94 165 LEU A CA 1
ATOM 1316 C C . LEU A 1 165 ? 1.142 12.334 -7.729 1.00 90.94 165 LEU A C 1
ATOM 1318 O O . LEU A 1 165 ? 2.096 11.918 -8.376 1.00 90.94 165 LEU A O 1
ATOM 1322 N N . VAL A 1 166 ? 0.133 11.529 -7.378 1.00 91.06 166 VAL A N 1
ATOM 1323 C CA . VAL A 1 166 ? 0.098 10.101 -7.741 1.00 91.06 166 VAL A CA 1
ATOM 1324 C C . VAL A 1 166 ? -0.138 9.913 -9.241 1.00 91.06 166 VAL A C 1
ATOM 1326 O O . VAL A 1 166 ? 0.337 8.944 -9.820 1.00 91.06 166 VAL A O 1
ATOM 1329 N N . LEU A 1 167 ? -0.810 10.861 -9.898 1.00 88.19 167 LEU A N 1
ATOM 1330 C CA . LEU A 1 167 ? -1.015 10.832 -11.351 1.00 88.19 167 LEU A CA 1
ATOM 1331 C C . LEU A 1 167 ? 0.276 11.121 -12.135 1.00 88.19 167 LEU A C 1
ATOM 1333 O O . LEU A 1 167 ? 0.345 10.841 -13.325 1.00 88.19 167 LEU A O 1
ATOM 1337 N N . GLN A 1 168 ? 1.305 11.650 -11.467 1.00 91.50 168 GLN A N 1
ATOM 1338 C CA . GLN A 1 168 ? 2.634 11.897 -12.034 1.00 91.50 168 GLN A CA 1
ATOM 1339 C C . GLN A 1 168 ? 3.608 10.737 -11.760 1.00 91.50 168 GLN A C 1
ATOM 1341 O O . GLN A 1 168 ? 4.810 10.856 -11.998 1.00 91.50 168 GLN A O 1
ATOM 1346 N N . LEU A 1 169 ? 3.108 9.598 -11.262 1.00 93.50 169 LEU A N 1
ATOM 1347 C CA . LEU A 1 169 ? 3.923 8.418 -10.968 1.00 93.50 169 LEU A CA 1
ATOM 1348 C C . LEU A 1 169 ? 4.587 7.834 -12.227 1.00 93.50 169 LEU A C 1
ATOM 1350 O O . LEU A 1 169 ? 5.661 7.243 -12.118 1.00 93.50 169 LEU A O 1
ATOM 1354 N N . SER A 1 170 ? 4.002 8.047 -13.410 1.00 92.75 170 SER A N 1
ATOM 1355 C CA . SER A 1 170 ? 4.589 7.694 -14.710 1.00 92.75 170 SER A CA 1
ATOM 1356 C C . SER A 1 170 ? 6.006 8.243 -14.892 1.00 92.75 170 SER A C 1
ATOM 1358 O O . SER A 1 170 ? 6.884 7.489 -15.303 1.00 92.75 170 SER A O 1
ATOM 1360 N N . TYR A 1 171 ? 6.266 9.497 -14.504 1.00 93.62 171 TYR A N 1
ATOM 1361 C CA . TYR A 1 171 ? 7.593 10.119 -14.605 1.00 93.62 171 TYR A CA 1
ATOM 1362 C C . TYR A 1 171 ? 8.628 9.461 -13.687 1.00 93.62 171 TYR A C 1
ATOM 1364 O O . TYR A 1 171 ? 9.760 9.215 -14.098 1.00 93.62 171 TYR A O 1
ATOM 1372 N N . VAL A 1 172 ? 8.232 9.123 -12.455 1.00 95.50 172 VAL A N 1
ATOM 1373 C CA . VAL A 1 172 ? 9.104 8.405 -11.510 1.00 95.50 172 VAL A CA 1
ATOM 1374 C C . VAL A 1 172 ? 9.427 7.015 -12.047 1.00 95.50 172 VAL A C 1
ATOM 1376 O O . VAL A 1 172 ? 10.581 6.598 -12.025 1.00 95.50 172 VAL A O 1
ATOM 1379 N N . VAL A 1 173 ? 8.417 6.299 -12.548 1.00 95.44 173 VAL A N 1
ATOM 1380 C CA . VAL A 1 173 ? 8.593 4.956 -13.109 1.00 95.44 173 VAL A CA 1
ATOM 1381 C C . VAL A 1 173 ? 9.477 4.993 -14.350 1.00 95.44 173 VAL A C 1
ATOM 1383 O O . VAL A 1 173 ? 10.394 4.187 -14.446 1.00 95.44 173 VAL A O 1
ATOM 1386 N N . ASP A 1 174 ? 9.260 5.931 -15.268 1.00 94.31 174 ASP A N 1
ATOM 1387 C CA . ASP A 1 174 ? 10.074 6.057 -16.479 1.00 94.31 174 ASP A CA 1
ATOM 1388 C C . ASP A 1 174 ? 11.537 6.379 -16.156 1.00 94.31 174 ASP A C 1
ATOM 1390 O O . ASP A 1 174 ? 12.442 5.730 -16.681 1.00 94.31 174 ASP A O 1
ATOM 1394 N N . GLN A 1 175 ? 11.778 7.286 -15.205 1.00 95.31 175 GLN A N 1
ATOM 1395 C CA . GLN A 1 175 ? 13.129 7.571 -14.735 1.00 95.31 175 GLN A CA 1
ATOM 1396 C C . GLN A 1 175 ? 13.772 6.337 -14.086 1.00 95.31 175 GLN A C 1
ATOM 1398 O O . GLN A 1 175 ? 14.895 5.987 -14.438 1.00 95.31 175 GLN A O 1
ATOM 1403 N N . LEU A 1 176 ? 13.059 5.613 -13.216 1.00 95.50 176 LEU A N 1
ATOM 1404 C CA . LEU A 1 176 ? 13.570 4.362 -12.643 1.00 95.50 176 LEU A CA 1
ATOM 1405 C C . LEU A 1 176 ? 13.902 3.325 -13.719 1.00 95.50 176 LEU A C 1
ATOM 1407 O O . LEU A 1 176 ? 14.902 2.633 -13.579 1.00 95.50 176 LEU A O 1
ATOM 1411 N N . LEU A 1 177 ? 13.120 3.221 -14.795 1.00 95.00 177 LEU A N 1
ATOM 1412 C CA . LEU A 1 177 ? 13.426 2.314 -15.903 1.00 95.00 177 LEU A CA 1
ATOM 1413 C C . LEU A 1 177 ? 14.705 2.737 -16.640 1.00 95.00 177 LEU A C 1
ATOM 1415 O O . LEU A 1 177 ? 15.592 1.909 -16.858 1.00 95.00 177 LEU A O 1
ATOM 1419 N N . GLN A 1 178 ? 14.823 4.020 -16.991 1.00 94.75 178 GLN A N 1
ATOM 1420 C CA . GLN A 1 178 ? 15.928 4.548 -17.794 1.00 94.75 178 GLN A CA 1
ATOM 1421 C C . GLN A 1 178 ? 17.248 4.615 -17.016 1.00 94.75 178 GLN A C 1
ATOM 1423 O O . GLN A 1 178 ? 18.258 4.057 -17.446 1.00 94.75 178 GLN A O 1
ATOM 1428 N N . THR A 1 179 ? 17.253 5.268 -15.855 1.00 93.69 179 THR A N 1
ATOM 1429 C CA . THR A 1 179 ? 18.477 5.546 -15.087 1.00 93.69 179 THR A CA 1
ATOM 1430 C C . THR A 1 179 ? 18.711 4.542 -13.965 1.00 93.69 179 THR A C 1
ATOM 1432 O O . THR A 1 179 ? 19.850 4.364 -13.542 1.00 93.69 179 THR A O 1
ATOM 1435 N N . GLY A 1 180 ? 17.664 3.855 -13.497 1.00 93.00 180 GLY A N 1
ATOM 1436 C CA . GLY A 1 180 ? 17.744 2.949 -12.348 1.00 93.00 180 GLY A CA 1
ATOM 1437 C C . GLY A 1 180 ? 17.624 3.667 -11.010 1.00 93.00 180 GLY A C 1
ATOM 1438 O O . GLY A 1 180 ? 17.613 3.015 -9.972 1.00 93.00 180 GLY A O 1
ATOM 1439 N N . SER A 1 181 ? 17.525 4.998 -11.002 1.00 94.88 181 SER A N 1
ATOM 1440 C CA . SER A 1 181 ? 17.465 5.782 -9.770 1.00 94.88 181 SER A CA 1
ATOM 1441 C C . SER A 1 181 ? 16.734 7.112 -9.933 1.00 94.88 181 SER A C 1
ATOM 1443 O O . SER A 1 181 ? 16.808 7.793 -10.960 1.00 94.88 181 SER A O 1
ATOM 1445 N N . VAL A 1 182 ? 16.039 7.496 -8.867 1.00 94.94 182 VAL A N 1
ATOM 1446 C CA . VAL A 1 182 ? 15.421 8.808 -8.688 1.00 94.94 182 VAL A CA 1
ATOM 1447 C C . VAL A 1 182 ? 16.005 9.399 -7.412 1.00 94.94 182 VAL A C 1
ATOM 1449 O O . VAL A 1 182 ? 15.618 9.029 -6.301 1.00 94.94 182 VAL A O 1
ATOM 1452 N N . GLY A 1 183 ? 16.984 10.286 -7.587 1.00 90.00 183 GLY A N 1
ATOM 1453 C CA . GLY A 1 183 ? 17.807 10.784 -6.492 1.00 90.00 183 GLY A CA 1
ATOM 1454 C C . GLY A 1 183 ? 18.605 9.670 -5.788 1.00 90.00 183 GLY A C 1
ATOM 1455 O O . GLY A 1 183 ? 18.712 8.547 -6.287 1.00 90.00 183 GLY A O 1
ATOM 1456 N N . PRO A 1 184 ? 19.174 9.958 -4.605 1.00 85.88 184 PRO A N 1
ATOM 1457 C CA . PRO A 1 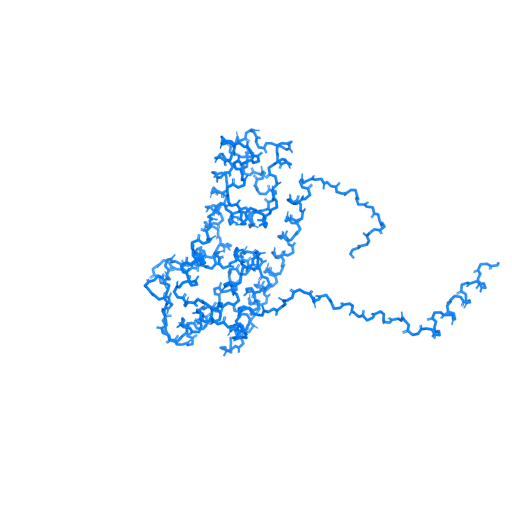184 ? 19.905 8.970 -3.805 1.00 85.88 184 PRO A CA 1
ATOM 1458 C C . PRO A 1 184 ? 18.980 8.030 -3.012 1.00 85.88 184 PRO A C 1
ATOM 1460 O O . PRO A 1 184 ? 19.437 7.060 -2.412 1.00 85.88 184 PRO A O 1
ATOM 1463 N N . SER A 1 185 ? 17.687 8.348 -2.950 1.00 86.25 185 SER A N 1
ATOM 1464 C CA . SER A 1 185 ? 16.715 7.740 -2.044 1.00 86.25 185 SER A CA 1
ATOM 1465 C C . SER A 1 185 ? 16.032 6.502 -2.615 1.00 86.25 185 SER A C 1
ATOM 1467 O O . SER A 1 185 ? 15.787 5.561 -1.861 1.00 86.25 185 SER A O 1
ATOM 1469 N N . LEU A 1 186 ? 15.731 6.485 -3.918 1.00 94.50 186 LEU A N 1
ATOM 1470 C CA . LEU A 1 186 ? 14.990 5.408 -4.572 1.00 94.50 186 LEU A CA 1
ATOM 1471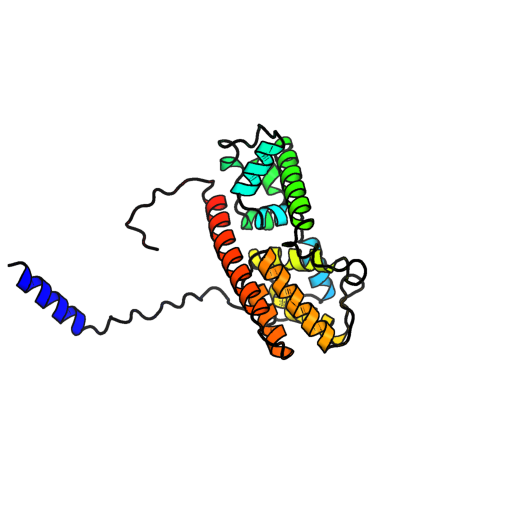 C C . LEU A 1 186 ? 15.759 4.883 -5.784 1.00 94.50 186 LEU A C 1
ATOM 1473 O O . LEU A 1 186 ? 16.019 5.622 -6.730 1.00 94.50 186 LEU A O 1
ATOM 1477 N N . TYR A 1 187 ? 16.087 3.594 -5.773 1.00 93.50 187 TYR A N 1
ATOM 1478 C CA . TYR A 1 187 ? 16.796 2.940 -6.869 1.00 93.50 187 TYR A CA 1
ATOM 1479 C C . TYR A 1 187 ? 16.292 1.516 -7.107 1.00 93.50 187 TYR A C 1
ATOM 1481 O O . TYR A 1 187 ? 15.746 0.867 -6.211 1.00 93.50 187 TYR A O 1
ATOM 1489 N N . VAL A 1 188 ? 16.473 1.040 -8.334 1.00 92.25 188 VAL A N 1
ATOM 1490 C CA . VAL A 1 188 ? 16.190 -0.325 -8.772 1.00 92.25 188 VAL A CA 1
ATOM 1491 C C . VAL A 1 188 ? 17.376 -0.795 -9.605 1.00 92.25 188 VAL A C 1
ATOM 1493 O O . VAL A 1 188 ? 17.711 -0.201 -10.630 1.00 92.25 188 VAL A O 1
ATOM 1496 N N . GLU A 1 189 ? 18.025 -1.855 -9.138 1.00 90.69 189 GLU A N 1
ATOM 1497 C CA . GLU A 1 189 ? 19.155 -2.465 -9.833 1.00 90.69 189 GLU A CA 1
ATOM 1498 C C . GLU A 1 189 ? 18.705 -3.269 -11.060 1.00 90.69 189 GLU A C 1
ATOM 1500 O O . GLU A 1 189 ? 17.531 -3.619 -11.205 1.00 90.69 189 GLU A O 1
ATOM 1505 N N . GLY A 1 190 ? 19.664 -3.563 -11.936 1.00 90.69 190 GLY A N 1
ATOM 1506 C CA . GLY A 1 190 ? 19.455 -4.329 -13.162 1.00 90.69 190 GLY A CA 1
ATOM 1507 C C . GLY A 1 190 ? 19.402 -3.467 -14.418 1.00 90.69 190 GLY A C 1
ATOM 1508 O O . GLY A 1 190 ? 19.583 -2.244 -14.364 1.00 90.69 190 GLY A O 1
ATOM 1509 N N . ASP A 1 191 ? 19.188 -4.117 -15.554 1.00 92.44 191 ASP A N 1
ATOM 1510 C CA . ASP A 1 191 ? 18.969 -3.469 -16.845 1.00 92.44 191 ASP A CA 1
ATOM 1511 C C . ASP A 1 191 ? 17.529 -2.937 -17.004 1.00 92.44 191 ASP A C 1
ATOM 1513 O O . ASP A 1 191 ? 16.677 -3.069 -16.122 1.00 92.44 191 ASP A O 1
ATOM 1517 N N . TYR A 1 192 ? 17.242 -2.300 -18.141 1.00 92.62 192 TYR A N 1
ATOM 1518 C CA . TYR A 1 192 ? 15.922 -1.735 -18.433 1.00 92.62 192 TYR A CA 1
ATOM 1519 C C . TYR A 1 192 ? 14.773 -2.754 -18.289 1.00 92.62 192 TYR A C 1
ATOM 1521 O O . TYR A 1 192 ? 13.715 -2.434 -17.739 1.00 92.62 192 TYR A O 1
ATOM 1529 N N . ASN A 1 193 ? 14.982 -3.988 -18.752 1.00 92.06 193 ASN A N 1
ATOM 1530 C CA . ASN A 1 193 ? 13.972 -5.041 -18.715 1.00 92.06 193 ASN A CA 1
ATOM 1531 C C . ASN A 1 193 ? 13.835 -5.619 -17.307 1.00 92.06 193 ASN A C 1
ATOM 1533 O O . ASN A 1 193 ? 12.719 -5.782 -16.816 1.00 92.06 193 ASN A O 1
ATOM 1537 N N . GLU A 1 194 ? 14.948 -5.883 -16.627 1.00 91.69 194 GLU A N 1
ATOM 1538 C CA . GLU A 1 194 ? 14.981 -6.363 -15.247 1.00 91.69 194 GLU A CA 1
ATOM 1539 C C . GLU A 1 194 ? 14.266 -5.387 -14.309 1.00 91.69 194 GLU A C 1
ATOM 1541 O O . GLU A 1 194 ? 13.404 -5.809 -13.532 1.00 91.69 194 GLU A O 1
ATOM 1546 N N . ARG A 1 195 ? 14.525 -4.080 -14.450 1.00 92.94 195 ARG A N 1
ATOM 1547 C CA . ARG A 1 195 ? 13.823 -3.014 -13.716 1.00 92.94 195 ARG A CA 1
ATOM 1548 C C . ARG A 1 195 ? 12.331 -3.007 -14.024 1.00 92.94 195 ARG A C 1
ATOM 1550 O O . ARG A 1 195 ? 11.520 -2.894 -13.107 1.00 92.94 195 ARG A O 1
ATOM 1557 N N . GLY A 1 196 ? 11.955 -3.171 -15.292 1.00 91.81 196 GLY A N 1
ATOM 1558 C CA . GLY A 1 196 ? 10.563 -3.279 -15.728 1.00 91.81 196 GLY A CA 1
ATOM 1559 C C . GLY A 1 196 ? 9.817 -4.434 -15.079 1.00 91.81 196 GLY A C 1
ATOM 1560 O O . GLY A 1 196 ? 8.761 -4.249 -14.466 1.00 91.81 196 GLY A O 1
ATOM 1561 N N . VAL A 1 197 ? 10.408 -5.623 -15.145 1.00 91.56 197 VAL A N 1
ATOM 1562 C CA . VAL A 1 197 ? 9.870 -6.840 -14.535 1.00 91.56 197 VAL A CA 1
ATOM 1563 C C . VAL A 1 197 ? 9.796 -6.711 -13.017 1.00 91.56 197 VAL A C 1
ATOM 1565 O O . VAL A 1 197 ? 8.807 -7.123 -12.400 1.00 91.56 197 VAL A O 1
ATOM 1568 N N . PHE A 1 198 ? 10.824 -6.127 -12.407 1.00 91.94 198 PHE A N 1
ATOM 1569 C CA . PHE A 1 198 ? 10.875 -5.863 -10.980 1.00 91.94 198 PHE A CA 1
ATOM 1570 C C . PHE A 1 198 ? 9.740 -4.927 -10.556 1.00 91.94 198 PHE A C 1
ATOM 1572 O O . PHE A 1 198 ? 8.923 -5.308 -9.714 1.00 91.94 198 PHE A O 1
ATOM 1579 N N . LEU A 1 199 ? 9.624 -3.752 -11.177 1.00 93.56 199 LEU A N 1
ATOM 1580 C CA . LEU A 1 199 ? 8.585 -2.771 -10.869 1.00 93.56 199 LEU A CA 1
ATOM 1581 C C . LEU A 1 199 ? 7.187 -3.360 -11.071 1.00 93.56 199 LEU A C 1
ATOM 1583 O O . LEU A 1 199 ? 6.351 -3.235 -10.178 1.00 93.56 199 LEU A O 1
ATOM 1587 N N . ALA A 1 200 ? 6.947 -4.087 -12.168 1.00 93.12 200 ALA A N 1
ATOM 1588 C CA . ALA A 1 200 ? 5.671 -4.755 -12.418 1.00 93.12 200 ALA A CA 1
ATOM 1589 C C . ALA A 1 200 ? 5.271 -5.678 -11.253 1.00 93.12 200 ALA A C 1
ATOM 1591 O O . ALA A 1 200 ? 4.150 -5.600 -10.741 1.00 93.12 200 ALA A O 1
ATOM 1592 N N . ARG A 1 201 ? 6.203 -6.516 -10.781 1.00 91.50 201 ARG A N 1
ATOM 1593 C CA . ARG A 1 201 ? 5.972 -7.424 -9.647 1.00 91.50 201 ARG A CA 1
ATOM 1594 C C . ARG A 1 201 ? 5.746 -6.661 -8.346 1.00 91.50 201 ARG A C 1
ATOM 1596 O O . ARG A 1 201 ? 4.870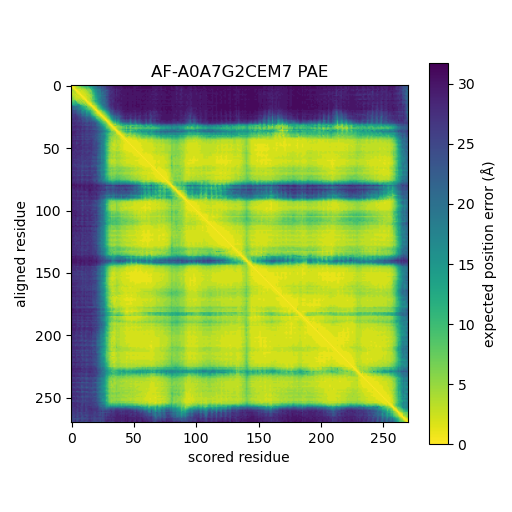 -7.039 -7.576 1.00 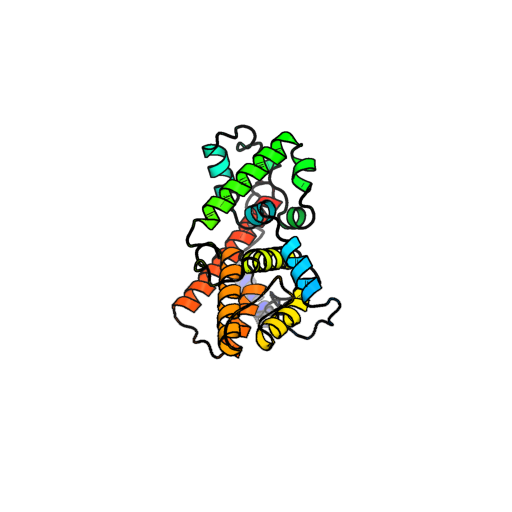91.50 201 ARG A O 1
ATOM 1603 N N . TRP A 1 202 ? 6.497 -5.596 -8.091 1.00 92.75 202 TRP A N 1
ATOM 1604 C CA . TRP A 1 202 ? 6.338 -4.797 -6.876 1.00 92.75 202 TRP A CA 1
ATOM 1605 C C . TRP A 1 202 ? 5.016 -4.032 -6.841 1.00 92.75 202 TRP A C 1
ATOM 1607 O O . TRP A 1 202 ? 4.358 -4.043 -5.800 1.00 92.75 202 TRP A O 1
ATOM 1617 N N . PHE A 1 203 ? 4.561 -3.490 -7.974 1.00 94.44 203 PHE A N 1
ATOM 1618 C CA . PHE A 1 203 ? 3.220 -2.916 -8.107 1.00 94.44 203 PHE A CA 1
ATOM 1619 C C . PHE A 1 203 ? 2.121 -3.954 -7.833 1.00 94.44 203 PHE A C 1
ATOM 1621 O O . PHE A 1 203 ? 1.180 -3.657 -7.102 1.00 94.44 203 PHE A O 1
ATOM 1628 N N . MET A 1 204 ? 2.267 -5.194 -8.319 1.00 93.06 204 MET A N 1
ATOM 1629 C CA . MET A 1 204 ? 1.332 -6.289 -8.005 1.00 93.06 204 MET A CA 1
ATOM 1630 C C . MET A 1 204 ? 1.304 -6.586 -6.501 1.00 93.06 204 MET A C 1
ATOM 1632 O O . MET A 1 204 ? 0.237 -6.744 -5.906 1.00 93.06 204 MET A O 1
ATOM 1636 N N . LYS A 1 205 ? 2.481 -6.654 -5.868 1.00 92.94 205 LYS A N 1
ATOM 1637 C CA . LYS A 1 205 ? 2.612 -6.941 -4.435 1.00 92.94 205 LYS A CA 1
ATOM 1638 C C . LYS A 1 205 ? 1.925 -5.876 -3.580 1.00 92.94 205 LYS A C 1
ATOM 1640 O O . LYS A 1 205 ? 1.120 -6.244 -2.727 1.00 92.94 205 LYS A O 1
ATOM 1645 N N . ILE A 1 206 ? 2.182 -4.588 -3.831 1.00 95.00 206 ILE A N 1
ATOM 1646 C CA . ILE A 1 206 ? 1.528 -3.505 -3.079 1.00 95.00 206 ILE A CA 1
ATOM 1647 C C . ILE A 1 206 ? 0.029 -3.429 -3.387 1.00 95.00 206 ILE A C 1
ATOM 1649 O O . ILE A 1 206 ? -0.770 -3.232 -2.475 1.00 95.00 206 ILE A O 1
ATOM 1653 N N . ALA A 1 207 ? -0.378 -3.664 -4.639 1.00 94.19 207 ALA A N 1
ATOM 1654 C CA . ALA A 1 207 ? -1.787 -3.709 -5.010 1.00 94.19 207 ALA A CA 1
ATOM 1655 C C . ALA A 1 207 ? -2.535 -4.809 -4.251 1.00 94.19 207 ALA A C 1
ATOM 1657 O O . ALA A 1 207 ? -3.642 -4.574 -3.775 1.00 94.19 207 ALA A O 1
ATOM 1658 N N . LYS A 1 208 ? -1.913 -5.982 -4.086 1.00 93.56 208 LYS A N 1
ATOM 1659 C CA . LYS A 1 208 ? -2.447 -7.098 -3.300 1.00 93.56 208 LYS A CA 1
ATOM 1660 C C . LYS A 1 208 ? -2.440 -6.816 -1.800 1.00 93.56 208 LYS A C 1
ATOM 1662 O O . LYS A 1 208 ? -3.393 -7.182 -1.125 1.00 93.56 208 LYS A O 1
ATOM 1667 N N . GLU A 1 209 ? -1.381 -6.211 -1.271 1.00 94.50 209 GLU A N 1
ATOM 1668 C CA . GLU A 1 209 ? -1.279 -5.897 0.156 1.00 94.50 209 GLU A CA 1
ATOM 1669 C C . GLU A 1 209 ? -2.339 -4.872 0.573 1.00 94.50 209 GLU A C 1
ATOM 1671 O O . GLU A 1 209 ? -3.126 -5.127 1.488 1.00 94.50 209 GLU A O 1
ATOM 1676 N N . PHE A 1 210 ? -2.371 -3.744 -0.139 1.00 94.25 210 PHE A N 1
ATOM 1677 C CA . PHE A 1 210 ? -3.229 -2.607 0.162 1.00 94.25 210 PHE A CA 1
ATOM 1678 C C . PHE A 1 210 ? -4.641 -2.738 -0.419 1.00 94.25 210 PHE A C 1
ATOM 1680 O O . PHE A 1 210 ? -5.556 -2.068 0.051 1.00 94.25 210 PHE A O 1
ATOM 1687 N N . GLY A 1 211 ? -4.832 -3.555 -1.457 1.00 92.50 211 GLY A N 1
ATOM 1688 C CA . GLY A 1 211 ? -6.084 -3.658 -2.206 1.00 92.50 211 GLY A CA 1
ATOM 1689 C C . GLY A 1 211 ? -6.356 -2.433 -3.086 1.00 92.50 211 GLY A C 1
ATOM 1690 O O . GLY A 1 211 ? -7.397 -1.812 -2.926 1.00 92.50 211 GLY A O 1
ATOM 1691 N N . SER A 1 212 ? -5.452 -2.043 -3.995 1.00 91.12 212 SER A N 1
ATOM 1692 C CA . SER A 1 212 ? -5.682 -0.926 -4.944 1.00 91.12 212 SER A CA 1
ATOM 1693 C C . SER A 1 212 ? -5.829 -1.406 -6.390 1.00 91.12 212 SER A C 1
ATOM 1695 O O . SER A 1 212 ? -4.922 -2.040 -6.933 1.00 91.12 212 SER A O 1
ATOM 1697 N N . SER A 1 213 ? -6.942 -1.029 -7.034 1.00 91.06 213 SER A N 1
ATOM 1698 C CA . SER A 1 213 ? -7.189 -1.278 -8.462 1.00 91.06 213 SER A CA 1
ATOM 1699 C C . SER A 1 213 ? -6.199 -0.544 -9.352 1.00 91.06 213 SER A C 1
ATOM 1701 O O . SER A 1 213 ? -5.699 -1.116 -10.310 1.00 91.06 213 SER A O 1
ATOM 1703 N N . ARG A 1 214 ? -5.885 0.718 -9.046 1.00 91.00 214 ARG A N 1
ATOM 1704 C CA . ARG A 1 214 ? -5.017 1.541 -9.893 1.00 91.00 214 ARG A CA 1
ATOM 1705 C C . ARG A 1 214 ? -3.567 1.065 -9.860 1.00 91.00 214 ARG A C 1
ATOM 1707 O O . ARG A 1 214 ? -2.915 1.048 -10.903 1.00 91.00 214 ARG A O 1
ATOM 1714 N N . LEU A 1 215 ? -3.090 0.586 -8.709 1.00 93.81 215 LEU A N 1
ATOM 1715 C CA . LEU A 1 215 ? -1.780 -0.070 -8.606 1.00 93.81 215 LEU A CA 1
ATOM 1716 C C . LEU A 1 215 ? -1.763 -1.440 -9.294 1.00 93.81 215 LEU A C 1
ATOM 1718 O O . LEU A 1 215 ? -0.766 -1.794 -9.924 1.00 93.81 215 LEU A O 1
ATOM 1722 N N . LEU A 1 216 ? -2.871 -2.186 -9.233 1.00 93.62 216 LEU A N 1
ATOM 1723 C CA . LEU A 1 216 ? -3.026 -3.434 -9.981 1.00 93.62 216 LEU A CA 1
ATOM 1724 C C . LEU A 1 216 ? -2.966 -3.175 -11.493 1.00 93.62 216 LEU A C 1
ATOM 1726 O O . LEU A 1 216 ? -2.204 -3.833 -12.197 1.00 93.62 216 LEU A O 1
ATOM 1730 N N . SER A 1 217 ? -3.697 -2.177 -11.988 1.00 92.75 217 SER A N 1
ATOM 1731 C CA . SER A 1 217 ? -3.666 -1.768 -13.395 1.00 92.75 217 SER A CA 1
ATOM 1732 C C . SER A 1 217 ? -2.273 -1.304 -13.824 1.00 92.75 217 SER A C 1
ATOM 1734 O O . SER A 1 217 ? -1.799 -1.720 -14.877 1.00 92.75 217 SER A O 1
ATOM 1736 N N . ALA A 1 218 ? -1.576 -0.514 -12.998 1.00 92.38 218 ALA A N 1
ATOM 1737 C CA . ALA A 1 218 ? -0.191 -0.110 -13.256 1.00 92.38 218 ALA A CA 1
ATOM 1738 C C . ALA A 1 218 ? 0.746 -1.323 -13.393 1.00 92.38 218 ALA A C 1
ATOM 1740 O O . ALA A 1 218 ? 1.562 -1.379 -14.313 1.00 92.38 218 ALA A O 1
ATOM 1741 N N . SER A 1 219 ? 0.588 -2.328 -12.525 1.00 93.94 219 SER A N 1
ATOM 1742 C CA . SER A 1 219 ? 1.324 -3.588 -12.631 1.00 93.94 219 SER A CA 1
ATOM 1743 C C . SER A 1 219 ? 1.048 -4.301 -13.953 1.00 93.94 219 SER A C 1
ATOM 1745 O O . SER A 1 219 ? 1.992 -4.643 -14.660 1.00 93.94 219 SER A O 1
ATOM 1747 N N . LEU A 1 220 ? -0.224 -4.486 -14.319 1.00 92.31 220 LEU A N 1
ATOM 1748 C CA . LEU A 1 220 ? -0.612 -5.194 -15.542 1.00 92.31 220 LEU A CA 1
ATOM 1749 C C . LEU A 1 220 ? -0.132 -4.481 -16.810 1.00 92.31 220 LEU A C 1
ATOM 1751 O O . LEU A 1 220 ? 0.302 -5.146 -17.749 1.00 92.31 220 LEU A O 1
ATOM 1755 N N . LEU A 1 221 ? -0.142 -3.147 -16.822 1.00 92.25 221 LEU A N 1
ATOM 1756 C CA . LEU A 1 221 ? 0.414 -2.355 -17.920 1.00 92.25 221 LEU A CA 1
ATOM 1757 C C . LEU A 1 221 ? 1.919 -2.584 -18.078 1.00 92.25 221 LEU A C 1
ATOM 1759 O O . LEU A 1 221 ? 2.389 -2.799 -19.193 1.00 92.25 221 LEU A O 1
ATOM 1763 N N . LEU A 1 222 ? 2.675 -2.602 -16.976 1.00 91.88 222 LEU A N 1
ATOM 1764 C CA . LEU A 1 222 ? 4.099 -2.936 -17.027 1.00 91.88 222 LEU A CA 1
ATOM 1765 C C . LEU A 1 222 ? 4.313 -4.394 -17.447 1.00 91.88 222 LEU A C 1
ATOM 1767 O O . LEU A 1 222 ? 5.157 -4.662 -18.293 1.00 91.88 222 LEU A O 1
ATOM 1771 N N . MET A 1 223 ? 3.523 -5.338 -16.928 1.00 91.56 223 MET A N 1
ATOM 1772 C CA . MET A 1 223 ? 3.609 -6.738 -17.350 1.00 91.56 223 MET A CA 1
ATOM 1773 C C . MET A 1 223 ? 3.381 -6.895 -18.854 1.00 91.56 223 MET A C 1
ATOM 1775 O O . MET A 1 223 ? 4.133 -7.618 -19.498 1.00 91.56 223 MET A O 1
ATOM 1779 N N . SER A 1 224 ? 2.399 -6.183 -19.409 1.00 90.69 224 SER A N 1
ATOM 1780 C CA . SER A 1 224 ? 2.142 -6.164 -20.849 1.00 90.69 224 SER A CA 1
ATOM 1781 C C . SER A 1 224 ? 3.268 -5.493 -21.636 1.00 90.69 224 SER A C 1
ATOM 1783 O O . SER A 1 224 ? 3.584 -5.960 -22.719 1.00 90.69 224 SER A O 1
ATOM 1785 N N . ARG A 1 225 ? 3.869 -4.411 -21.122 1.00 91.19 225 ARG A N 1
ATOM 1786 C CA . ARG A 1 225 ? 4.974 -3.698 -21.789 1.00 91.19 225 ARG A CA 1
ATOM 1787 C C . ARG A 1 225 ? 6.242 -4.547 -21.899 1.00 91.19 225 ARG A C 1
ATOM 1789 O O . ARG A 1 225 ? 6.991 -4.384 -22.851 1.00 91.19 225 ARG A O 1
ATOM 1796 N N . PHE A 1 226 ? 6.490 -5.399 -20.909 1.00 89.81 226 PHE A N 1
ATOM 1797 C CA . PHE A 1 226 ? 7.687 -6.240 -20.816 1.00 89.81 226 PHE A CA 1
ATOM 1798 C C . PHE A 1 226 ? 7.406 -7.714 -21.157 1.00 89.81 226 PHE A C 1
ATOM 1800 O O . PHE A 1 226 ? 8.161 -8.588 -20.734 1.00 89.81 226 PHE A O 1
ATOM 1807 N N . ASP A 1 227 ? 6.304 -7.994 -21.866 1.00 88.31 227 ASP A N 1
ATOM 1808 C CA . ASP A 1 227 ? 5.901 -9.330 -22.335 1.00 88.31 227 ASP A CA 1
ATOM 1809 C C . ASP A 1 227 ? 5.956 -10.425 -21.253 1.00 88.31 227 ASP A C 1
ATOM 1811 O O . ASP A 1 227 ? 6.304 -11.587 -21.492 1.00 88.31 227 ASP A O 1
ATOM 1815 N N . LEU A 1 228 ? 5.603 -10.064 -20.016 1.00 85.44 228 LEU A N 1
ATOM 1816 C CA . LEU A 1 228 ? 5.598 -11.005 -18.909 1.00 85.44 228 LEU A CA 1
ATOM 1817 C C . LEU A 1 228 ? 4.412 -11.968 -19.039 1.00 85.44 228 LEU A C 1
ATOM 1819 O O . LEU A 1 228 ? 3.258 -11.530 -19.034 1.00 85.44 228 LEU A O 1
ATOM 1823 N N . PRO A 1 229 ? 4.649 -13.293 -19.060 1.00 77.38 229 PRO A N 1
ATOM 1824 C CA . PRO A 1 229 ? 3.571 -14.251 -19.219 1.00 77.38 229 PRO A CA 1
ATOM 1825 C C . PRO A 1 229 ? 2.628 -14.209 -18.013 1.00 77.38 229 PRO A C 1
ATOM 1827 O O . PRO A 1 229 ? 3.049 -14.356 -16.858 1.00 77.38 229 PRO A O 1
ATOM 1830 N N . VAL A 1 230 ? 1.327 -14.079 -18.281 1.00 75.44 230 VAL A N 1
ATOM 1831 C CA . VAL A 1 230 ? 0.279 -14.252 -17.270 1.00 75.44 230 VAL A CA 1
ATOM 1832 C C . VAL A 1 230 ? 0.151 -15.745 -16.974 1.00 75.44 230 VAL A C 1
ATOM 1834 O O . VAL A 1 230 ? -0.576 -16.481 -17.637 1.00 75.44 230 VAL A O 1
ATOM 1837 N N . ARG A 1 231 ? 0.919 -16.216 -15.991 1.00 83.25 231 ARG A N 1
ATOM 1838 C CA . ARG A 1 231 ? 0.844 -17.597 -15.499 1.00 83.25 231 ARG A CA 1
ATOM 1839 C C . ARG A 1 231 ? -0.291 -17.739 -14.488 1.00 83.25 231 ARG A C 1
ATOM 1841 O O . ARG A 1 231 ? -0.816 -16.746 -13.983 1.00 83.25 231 ARG A O 1
ATOM 1848 N N . PHE A 1 232 ? -0.610 -18.982 -14.129 1.00 79.88 232 PHE A N 1
ATOM 1849 C CA . PHE A 1 232 ? -1.590 -19.287 -13.082 1.00 79.88 232 PHE A CA 1
ATOM 1850 C C . PHE A 1 232 ? -1.320 -18.511 -11.776 1.00 79.88 232 PHE A C 1
ATOM 1852 O O . PHE A 1 232 ? -2.241 -17.959 -11.170 1.00 79.88 232 PHE A O 1
ATOM 1859 N N . ASP A 1 233 ? -0.049 -18.370 -11.389 1.00 84.19 233 ASP A N 1
ATOM 1860 C CA . ASP A 1 233 ? 0.340 -17.598 -10.204 1.00 84.19 233 ASP A CA 1
ATOM 1861 C C . ASP A 1 233 ? 0.017 -16.105 -10.326 1.00 84.19 233 ASP A C 1
ATOM 1863 O O . ASP A 1 233 ? -0.382 -15.480 -9.343 1.00 84.19 233 ASP A O 1
ATOM 1867 N N . THR A 1 234 ? 0.139 -15.529 -11.525 1.00 85.06 234 THR A N 1
ATOM 1868 C CA . THR A 1 234 ? -0.257 -14.142 -11.795 1.00 85.06 234 THR A CA 1
ATOM 1869 C C . THR A 1 234 ? -1.771 -14.000 -11.685 1.00 85.06 234 THR A C 1
ATOM 1871 O O . THR A 1 234 ? -2.240 -13.120 -10.969 1.00 85.06 234 THR A O 1
ATOM 1874 N N . SER A 1 235 ? -2.552 -14.900 -12.299 1.00 87.38 235 SER A N 1
ATOM 1875 C CA . SER A 1 235 ? -4.019 -14.867 -12.175 1.00 87.38 235 SER A CA 1
ATOM 1876 C C . SER A 1 235 ? -4.489 -15.030 -10.729 1.00 87.38 235 SER A C 1
ATOM 1878 O O . SER A 1 235 ? -5.406 -14.337 -10.291 1.00 87.38 235 SER A O 1
ATOM 1880 N N . ARG A 1 236 ? -3.811 -15.879 -9.947 1.00 89.50 236 ARG A N 1
ATOM 1881 C CA . ARG A 1 236 ? -4.077 -16.037 -8.516 1.00 89.50 236 ARG A CA 1
ATOM 1882 C C . ARG A 1 236 ? -3.780 -14.750 -7.749 1.00 89.50 236 ARG A C 1
ATOM 1884 O O . ARG A 1 236 ? -4.567 -14.368 -6.889 1.00 89.50 236 ARG A O 1
ATOM 1891 N N . GLN A 1 237 ? -2.670 -14.073 -8.047 1.00 88.12 237 GLN A N 1
ATOM 1892 C CA . GLN A 1 237 ? -2.331 -12.792 -7.420 1.00 88.12 237 GLN A CA 1
ATOM 1893 C C . GLN A 1 237 ? -3.343 -11.694 -7.756 1.00 88.12 237 GLN A C 1
ATOM 1895 O O . GLN A 1 237 ? -3.747 -10.971 -6.848 1.00 88.12 237 GLN A O 1
ATOM 1900 N N . ILE A 1 238 ? -3.808 -11.630 -9.006 1.00 90.50 238 ILE A N 1
ATOM 1901 C CA . ILE A 1 238 ? -4.879 -10.717 -9.430 1.00 90.50 238 ILE A CA 1
ATOM 1902 C C . ILE A 1 238 ? -6.155 -10.997 -8.627 1.00 90.50 238 ILE A C 1
ATOM 1904 O O . ILE A 1 238 ? -6.706 -10.085 -8.019 1.00 90.50 238 ILE A O 1
ATOM 1908 N N . ALA A 1 239 ? -6.595 -12.258 -8.556 1.00 91.38 239 ALA A N 1
ATOM 1909 C CA . ALA A 1 239 ? -7.800 -12.633 -7.814 1.00 91.38 239 ALA A CA 1
ATOM 1910 C C . ALA A 1 239 ? -7.704 -12.278 -6.320 1.00 91.38 239 ALA A C 1
ATOM 1912 O O . ALA A 1 239 ? -8.663 -11.770 -5.737 1.00 91.38 239 ALA A O 1
ATOM 1913 N N . LEU A 1 240 ? -6.535 -12.498 -5.706 1.00 90.44 240 LEU A N 1
ATOM 1914 C CA . LEU A 1 240 ? -6.272 -12.104 -4.321 1.00 90.44 240 LEU A CA 1
ATOM 1915 C C . LEU A 1 240 ? -6.300 -10.582 -4.140 1.00 90.44 240 LEU A C 1
ATOM 1917 O O . LEU A 1 240 ? -6.855 -10.114 -3.149 1.00 90.44 240 LEU A O 1
ATOM 1921 N N . ALA A 1 241 ? -5.741 -9.814 -5.080 1.00 91.25 241 ALA A N 1
ATOM 1922 C CA . ALA A 1 241 ? -5.772 -8.355 -5.032 1.00 91.25 241 ALA A CA 1
ATOM 1923 C C . ALA A 1 241 ? -7.205 -7.812 -5.135 1.00 91.25 241 ALA A C 1
ATOM 1925 O O . ALA A 1 241 ? -7.595 -6.988 -4.311 1.00 91.25 241 ALA A O 1
ATOM 1926 N N . LEU A 1 242 ? -8.013 -8.336 -6.063 1.00 91.50 242 LEU A N 1
ATOM 1927 C CA . LEU A 1 242 ? -9.431 -7.981 -6.198 1.00 91.50 242 LEU A CA 1
ATOM 1928 C C . LEU A 1 242 ? -10.231 -8.355 -4.941 1.00 91.50 242 LEU A C 1
ATOM 1930 O O . LEU A 1 242 ? -10.943 -7.528 -4.385 1.00 91.50 242 LEU A O 1
ATOM 1934 N N . SER A 1 243 ? -10.027 -9.562 -4.407 1.00 92.12 243 SER A N 1
ATOM 1935 C CA . SER A 1 243 ? -10.679 -9.981 -3.157 1.00 92.12 243 SER A CA 1
ATOM 1936 C C . SER A 1 243 ? -10.291 -9.085 -1.974 1.00 92.12 243 SER A C 1
ATOM 1938 O O . SER A 1 243 ? -11.114 -8.802 -1.101 1.00 92.12 243 SER A O 1
ATOM 1940 N N . ARG A 1 244 ? -9.033 -8.620 -1.925 1.00 91.06 244 ARG A N 1
ATOM 1941 C CA . ARG A 1 244 ? -8.564 -7.674 -0.905 1.00 91.06 244 ARG A CA 1
ATOM 1942 C C . ARG A 1 244 ? -9.198 -6.298 -1.083 1.00 91.06 244 ARG A C 1
ATOM 1944 O O . ARG A 1 244 ? -9.562 -5.696 -0.078 1.00 91.06 244 ARG A O 1
ATOM 1951 N N . MET A 1 245 ? -9.349 -5.824 -2.320 1.00 91.38 245 MET A N 1
ATOM 1952 C CA . MET A 1 245 ? -10.051 -4.576 -2.631 1.00 91.38 245 MET A CA 1
ATOM 1953 C C . MET A 1 245 ? -11.486 -4.601 -2.099 1.00 91.38 245 MET A C 1
ATOM 1955 O O . MET A 1 245 ? -11.850 -3.709 -1.333 1.00 91.38 245 MET A O 1
ATOM 1959 N N . ASP A 1 246 ? -12.254 -5.643 -2.426 1.00 89.88 246 ASP A N 1
ATOM 1960 C CA . ASP A 1 246 ? -13.653 -5.780 -1.998 1.00 89.88 246 ASP A CA 1
ATOM 1961 C C . ASP A 1 246 ? -13.764 -5.848 -0.473 1.00 89.88 246 ASP A C 1
ATOM 1963 O O . ASP A 1 246 ? -14.576 -5.157 0.151 1.00 89.88 246 ASP A O 1
ATOM 1967 N N . ARG A 1 247 ? -12.899 -6.654 0.157 1.00 88.94 247 ARG A N 1
ATOM 1968 C CA . ARG A 1 247 ? -12.836 -6.778 1.617 1.00 88.94 247 ARG A CA 1
ATOM 1969 C C . ARG A 1 247 ? -12.536 -5.438 2.277 1.00 88.94 247 ARG A C 1
ATOM 1971 O O . ARG A 1 247 ? -13.234 -5.056 3.215 1.00 88.94 247 ARG A O 1
ATOM 1978 N N . ARG A 1 248 ? -11.547 -4.709 1.760 1.00 90.69 248 ARG A N 1
ATOM 1979 C CA . ARG A 1 248 ? -11.181 -3.384 2.255 1.00 90.69 248 ARG A CA 1
ATOM 1980 C C . ARG A 1 248 ? -12.314 -2.386 2.069 1.00 90.69 248 ARG A C 1
ATOM 1982 O O . ARG A 1 248 ? -12.593 -1.626 2.986 1.00 90.69 248 ARG A O 1
ATOM 1989 N N . GLU A 1 249 ? -12.979 -2.373 0.917 1.00 90.00 249 GLU A N 1
ATOM 1990 C CA . GLU A 1 249 ? -14.107 -1.472 0.680 1.00 90.00 249 GLU A CA 1
ATOM 1991 C C . GLU A 1 249 ? -15.237 -1.723 1.689 1.00 90.00 249 GLU A C 1
ATOM 1993 O O . GLU A 1 249 ? -15.768 -0.777 2.278 1.00 90.00 249 GLU A O 1
ATOM 1998 N N . MET A 1 250 ? -15.571 -2.991 1.943 1.00 88.38 250 MET A N 1
ATOM 1999 C CA . MET A 1 250 ? -16.555 -3.364 2.960 1.00 88.38 250 MET A CA 1
ATOM 2000 C C . MET A 1 250 ? -16.120 -2.945 4.369 1.00 88.38 250 MET A C 1
ATOM 2002 O O . MET A 1 250 ? -16.925 -2.385 5.118 1.00 88.38 250 MET A O 1
ATOM 2006 N N . ASP A 1 251 ? -14.857 -3.168 4.729 1.00 89.69 251 ASP A N 1
ATOM 2007 C CA . ASP A 1 251 ? -14.315 -2.775 6.030 1.00 89.69 251 ASP A CA 1
ATOM 2008 C C . ASP A 1 251 ? -14.287 -1.246 6.204 1.00 89.69 251 ASP A C 1
ATOM 2010 O O . ASP A 1 251 ? -14.691 -0.714 7.238 1.00 89.69 251 ASP A O 1
ATOM 2014 N N . TRP A 1 252 ? -13.924 -0.503 5.162 1.00 90.69 252 TRP A N 1
ATOM 2015 C CA . TRP A 1 252 ? -13.947 0.958 5.173 1.00 90.69 252 TRP A CA 1
ATOM 2016 C C . TRP A 1 252 ? -15.370 1.503 5.304 1.00 90.69 252 TRP A C 1
ATOM 2018 O O . TRP A 1 252 ? -15.592 2.448 6.063 1.00 90.69 252 TRP A O 1
ATOM 2028 N N . LYS A 1 253 ? -16.357 0.883 4.643 1.00 88.06 253 LYS A N 1
ATOM 2029 C CA . LYS A 1 253 ? -17.783 1.196 4.843 1.00 88.06 253 LYS A CA 1
ATOM 2030 C C . LYS A 1 253 ? -18.223 0.923 6.285 1.00 88.06 253 LYS A C 1
ATOM 2032 O O . LYS A 1 253 ? -18.962 1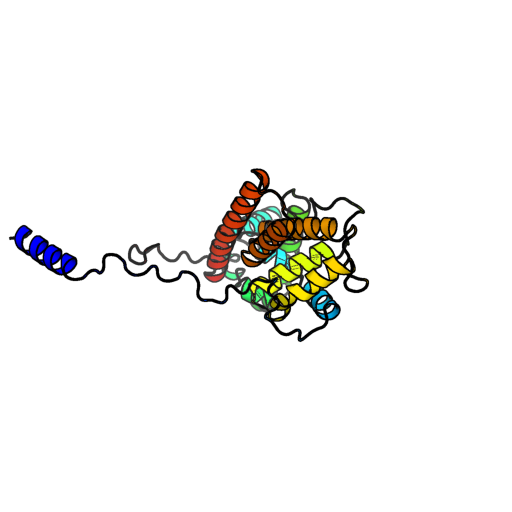.729 6.850 1.00 88.06 253 LYS A O 1
ATOM 2037 N N . LEU A 1 254 ? -17.736 -0.151 6.907 1.00 83.75 254 LEU A N 1
ATOM 2038 C CA . LEU A 1 254 ? -17.996 -0.448 8.320 1.00 83.75 254 LEU A CA 1
ATOM 2039 C C . LEU A 1 254 ? -17.361 0.593 9.259 1.00 83.75 254 LEU A C 1
ATOM 2041 O O . LEU A 1 254 ? -17.985 1.005 10.243 1.00 83.75 254 LEU A O 1
ATOM 2045 N N . LYS A 1 255 ? -16.141 1.046 8.949 1.00 85.88 255 LYS A N 1
ATOM 2046 C CA . LYS A 1 255 ? -15.452 2.121 9.679 1.00 85.88 255 LYS A CA 1
ATOM 2047 C C . LYS A 1 255 ? -16.206 3.449 9.563 1.00 85.88 255 LYS A C 1
ATOM 2049 O O . LYS A 1 255 ? -16.386 4.143 10.561 1.00 85.88 255 LYS A O 1
ATOM 2054 N N . LEU A 1 256 ? -16.737 3.754 8.378 1.00 82.88 256 LEU A N 1
ATOM 2055 C CA . LEU A 1 256 ? -17.595 4.918 8.128 1.00 82.88 256 LEU A CA 1
ATOM 2056 C C . LEU A 1 256 ? -18.920 4.856 8.894 1.00 82.88 256 LEU A C 1
ATOM 2058 O O . LEU A 1 256 ? -19.335 5.860 9.470 1.00 82.88 256 LEU A O 1
ATOM 2062 N N . SER A 1 257 ? -19.568 3.688 8.946 1.00 71.44 257 SER A N 1
ATOM 2063 C CA . SER A 1 257 ? -20.838 3.514 9.662 1.00 71.44 257 SER A CA 1
ATOM 2064 C C . SER A 1 257 ? -20.681 3.457 11.183 1.00 71.44 257 SER A C 1
ATOM 2066 O O . SER A 1 257 ? -21.662 3.233 11.890 1.00 71.44 257 SER A O 1
ATOM 2068 N N . ARG A 1 258 ? -19.458 3.617 11.716 1.00 67.88 258 ARG A N 1
ATOM 2069 C CA . ARG A 1 258 ? -19.144 3.493 13.151 1.00 67.88 258 ARG A CA 1
ATOM 2070 C C . ARG A 1 258 ? -19.613 2.163 13.755 1.00 67.88 258 ARG A C 1
ATOM 2072 O O . ARG A 1 258 ? -19.900 2.063 14.951 1.00 67.88 258 ARG A O 1
ATOM 2079 N N . GLY A 1 259 ? -19.707 1.117 12.933 1.00 57.84 259 GLY A N 1
ATOM 2080 C CA . GLY A 1 259 ? -20.235 -0.179 13.352 1.00 57.84 259 GLY A CA 1
ATOM 2081 C C . GLY A 1 259 ? -21.740 -0.182 13.658 1.00 57.84 259 GLY A C 1
ATOM 2082 O O . GLY A 1 259 ? -22.213 -1.089 14.357 1.00 57.84 259 GLY A O 1
ATOM 2083 N N . GLU A 1 260 ? -22.498 0.802 13.167 1.00 54.50 260 GLU A N 1
ATOM 2084 C CA . GLU A 1 260 ? -23.951 0.713 13.065 1.00 54.50 260 GLU A CA 1
ATOM 2085 C C . GLU A 1 260 ? -24.289 -0.263 11.935 1.00 54.50 260 GLU A C 1
ATOM 2087 O O . GLU A 1 260 ? -23.916 -0.073 10.775 1.00 54.50 260 GLU A O 1
ATOM 2092 N N . ARG A 1 261 ? -24.977 -1.356 12.285 1.00 50.16 261 ARG A N 1
ATOM 2093 C CA . ARG A 1 261 ? -25.654 -2.177 11.285 1.00 50.16 261 ARG A CA 1
ATOM 2094 C C . ARG A 1 261 ? -26.817 -1.334 10.787 1.00 50.16 261 ARG A C 1
ATOM 2096 O O . ARG A 1 261 ? -27.792 -1.180 11.522 1.00 50.16 261 ARG A O 1
ATOM 2103 N N . SER A 1 262 ? -26.734 -0.805 9.569 1.00 46.62 262 SER A N 1
ATOM 2104 C CA . SER A 1 262 ? -27.957 -0.445 8.862 1.00 46.62 262 SER A CA 1
ATOM 2105 C C . SER A 1 262 ? -28.845 -1.689 8.886 1.00 46.62 262 SER A C 1
ATOM 2107 O O . SER A 1 262 ? -28.399 -2.792 8.557 1.00 46.62 262 SER A O 1
ATOM 2109 N N . GLN A 1 263 ? -30.072 -1.558 9.391 1.00 41.91 263 GLN A N 1
ATOM 2110 C CA . GLN A 1 263 ? -31.037 -2.640 9.261 1.00 41.91 263 GLN A CA 1
ATOM 2111 C C . GLN A 1 263 ? -31.142 -2.941 7.771 1.00 41.91 263 GLN A C 1
ATOM 2113 O O . GLN A 1 263 ? -31.453 -2.049 6.977 1.00 41.91 263 GLN A O 1
ATOM 2118 N N . PHE A 1 264 ? -30.808 -4.176 7.402 1.00 41.84 264 PHE A N 1
ATOM 2119 C CA . PHE A 1 264 ? -30.945 -4.653 6.040 1.00 41.84 264 PHE A CA 1
ATOM 2120 C C . PHE A 1 264 ? -32.433 -4.572 5.706 1.00 41.84 264 PHE A C 1
ATOM 2122 O O . PHE A 1 264 ? -33.232 -5.391 6.155 1.00 41.84 264 PHE A O 1
ATOM 2129 N N . THR A 1 265 ? -32.826 -3.503 5.021 1.00 47.03 265 THR A N 1
ATOM 2130 C CA . THR A 1 265 ? -34.192 -3.324 4.553 1.00 47.03 265 THR A CA 1
ATOM 2131 C C . THR A 1 265 ? -34.214 -3.861 3.126 1.00 47.03 265 THR A C 1
ATOM 2133 O O . THR A 1 265 ? -33.454 -3.363 2.296 1.00 47.03 265 THR A O 1
ATOM 2136 N N . PRO A 1 266 ? -35.053 -4.866 2.813 1.00 47.59 266 PRO A N 1
ATOM 2137 C CA . PRO A 1 266 ? -35.075 -5.531 1.502 1.00 47.59 266 PRO A CA 1
ATOM 2138 C C . PRO A 1 266 ? -35.300 -4.600 0.298 1.00 47.59 266 PRO A C 1
ATOM 2140 O O . PRO A 1 266 ? -35.171 -5.026 -0.843 1.00 47.59 266 PRO A O 1
ATOM 2143 N N . ASN A 1 267 ? -35.651 -3.335 0.538 1.00 46.66 267 ASN A N 1
ATOM 2144 C CA . ASN A 1 267 ? -36.017 -2.356 -0.482 1.00 46.66 267 ASN A CA 1
ATOM 2145 C C . ASN A 1 267 ? -34.829 -1.633 -1.130 1.00 46.66 267 ASN A C 1
ATOM 2147 O O . ASN A 1 267 ? -35.039 -0.847 -2.052 1.00 46.66 267 ASN A O 1
ATOM 2151 N N . LYS A 1 268 ? -33.597 -1.854 -0.667 1.00 41.44 268 LYS A N 1
ATOM 2152 C CA . LYS A 1 268 ? -32.392 -1.344 -1.331 1.00 41.44 268 LYS A CA 1
ATOM 2153 C C . LYS A 1 268 ? -31.572 -2.550 -1.770 1.00 41.44 268 LYS A C 1
ATOM 2155 O O . LYS A 1 268 ? -30.858 -3.136 -0.964 1.00 41.44 268 LYS A O 1
ATOM 2160 N N . GLY A 1 269 ? -31.824 -2.970 -3.010 1.00 37.34 269 GLY A N 1
ATOM 2161 C CA . GLY A 1 269 ? -31.171 -4.108 -3.651 1.00 37.34 269 GLY A CA 1
ATOM 2162 C C . GLY A 1 269 ? -29.651 -3.956 -3.726 1.00 37.34 269 GLY A C 1
ATOM 2163 O O . GLY A 1 269 ? -29.129 -2.862 -3.516 1.00 37.34 269 GLY A O 1
ATOM 2164 N N . TRP A 1 270 ? -29.008 -5.097 -3.979 1.00 35.66 270 TRP A N 1
ATOM 2165 C CA . TRP A 1 270 ? -27.565 -5.289 -4.137 1.00 35.66 270 TRP A CA 1
ATOM 2166 C C . TRP A 1 270 ? -26.926 -4.288 -5.098 1.00 35.66 270 TRP A C 1
ATOM 2168 O O . TRP A 1 270 ? -27.535 -4.042 -6.164 1.00 35.66 270 TRP A O 1
#

Foldseek 3Di:
DVVVVVVVVVVVVVVPPVPDPDPPPPDDDDPQFLQDPPADDPDALLRLLVQLLVLQDQLLLLVLQDFLVRLQVLCVVVVVVCCDPVNLLQQQDQSLVCSVPVCVNCVSPNDVVSVVSSVSSNVSSVVCCCDPLAPNVVDPPPQAQPSLSSSLSSLLSCVVNVPVSSSVVSNNLVCCLPVQDDPPRHGHDDHSLNSLLVQLVSLLSSLLRSLDPSSPVNSVVSCVVSVPDCDPVNVVSVVSSNVSNVVSVVSSVCSVVSNDPPPPDVPDDD

Radius of g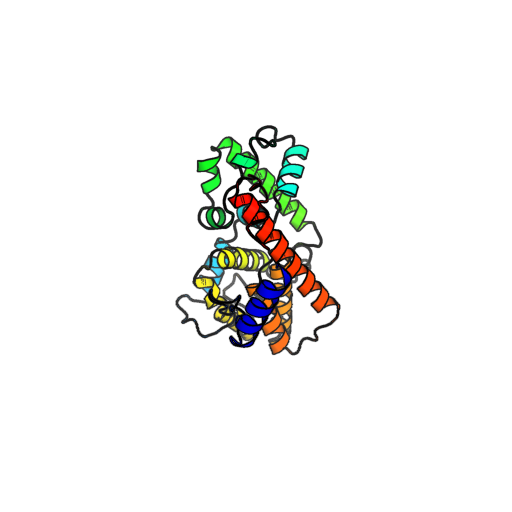yration: 22.81 Å; Cα contacts (8 Å, |Δi|>4): 311; chains: 1; bounding box: 80×39×56 Å

Mean predicted aligned error: 10.73 Å

Solvent-accessible surface area (backbone atoms only — not comparable to full-atom values): 15014 Å² total; per-residue (Å²): 124,74,71,63,57,54,54,53,52,53,56,54,55,66,73,43,86,68,89,61,70,68,80,71,73,93,72,85,78,78,90,68,54,34,63,38,82,83,50,81,82,87,64,55,50,49,56,46,48,54,49,27,32,69,60,40,46,68,43,56,51,26,59,59,59,51,45,70,66,57,55,50,52,51,36,60,73,70,65,43,69,84,57,39,86,77,39,40,37,69,67,39,55,41,52,65,54,37,68,78,34,76,65,48,48,40,77,73,57,35,65,70,54,26,52,57,49,44,54,50,25,43,53,52,38,53,57,41,41,75,28,87,68,24,64,62,53,73,47,63,91,91,79,62,47,84,42,49,63,44,29,53,53,4,44,54,54,38,48,73,66,65,40,72,68,46,42,44,40,25,56,41,51,51,38,32,35,74,72,22,39,45,67,96,64,39,51,45,74,74,55,55,64,53,25,40,56,48,49,19,52,51,30,39,42,49,10,34,54,64,23,37,69,57,40,37,49,41,10,52,52,36,29,62,74,67,72,52,78,83,42,72,69,50,55,50,48,52,53,49,15,53,53,34,27,55,50,43,53,54,42,45,52,40,24,59,47,30,68,57,78,72,78,88,53,88,88,67,73,136